Protein AF-A0A5E4IAD3-F1 (afdb_monomer_lite)

Foldseek 3Di:
DPPPPDQQAAADAAWEDDPVVVDTDQFDDPADPDDDDPPPDDPRPDPPVPVDDDDQAYEYEAEPPDPCNLVVLLVVQVCLVVVDARYAYEYEPDAALVVLVVSQVSSVVSVHHDLPSHAYAYEPLYLRSLPCLVSRLVSNHQAYEYAQQSLQCRVVVHDDRDLDRPPVSLVSLLVSLVSNVVSNHQYEYEYPSLLRLVNLLSVSVSRHHYYHDRPVCRVSSVVSNVVSVVVVVVVVVVVVVVVVPDPPDD

Sequence (250 aa):
MVVSDNPATRIRLEISHNAEDKKISVGGTCAVANVFDMAGNLAIKPCELAEKAHPSDVWFRLDVTQNNFREGLKEMAKLSHMGFSNFSIMLSGLKEADEIRRARFVAAECGVLFGVEIPFGVSIDSPGMALSYDEISRAGATFAVMDIDSLSKKIMCHEKIQHEIPEPVSKIIESSITRFKQKGIHVAARGNMLESTDVLKELMASGIDSILAHPANFEKIKLKALYAEKHQELDFMKSKMRMHLRPRSR

pLDDT: mean 74.98, std 23.46, range [20.84, 97.0]

Structure (mmCIF, N/CA/C/O backbone):
data_AF-A0A5E4IAD3-F1
#
_entry.id   AF-A0A5E4IAD3-F1
#
loop_
_atom_site.group_PDB
_atom_site.id
_atom_site.type_symbol
_atom_site.label_atom_id
_atom_site.label_alt_id
_atom_site.label_comp_id
_atom_site.label_asym_id
_atom_site.label_entity_id
_atom_site.label_seq_id
_atom_site.pdbx_PDB_ins_code
_atom_site.Cartn_x
_atom_site.Cartn_y
_atom_site.Cartn_z
_atom_site.occupancy
_atom_site.B_iso_or_equiv
_atom_site.auth_seq_id
_atom_site.auth_comp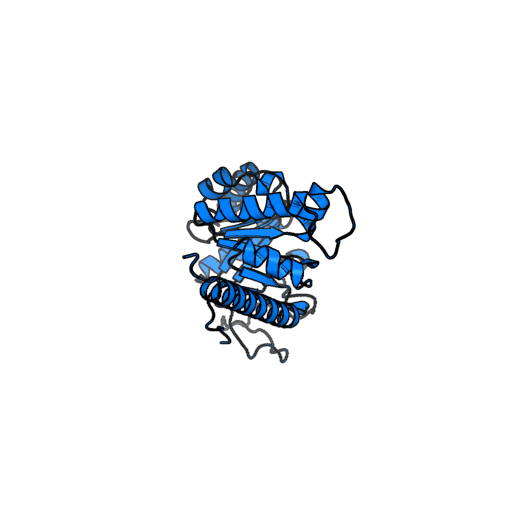_id
_atom_site.auth_asym_id
_atom_site.auth_atom_id
_atom_site.pdbx_PDB_model_num
ATOM 1 N N . MET A 1 1 ? 8.682 -20.889 11.502 1.00 24.81 1 MET A N 1
ATOM 2 C CA . MET A 1 1 ? 7.313 -20.752 10.971 1.00 24.81 1 MET A CA 1
ATOM 3 C C . MET A 1 1 ? 6.401 -20.368 12.128 1.00 24.81 1 MET A C 1
ATOM 5 O O . MET A 1 1 ? 6.048 -21.226 12.917 1.00 24.81 1 MET A O 1
ATOM 9 N N . VAL A 1 2 ? 6.102 -19.079 12.301 1.00 20.84 2 VAL A N 1
ATOM 10 C CA . VAL A 1 2 ? 4.918 -18.660 13.071 1.00 20.84 2 VAL A CA 1
ATOM 11 C C . VAL A 1 2 ? 3.964 -18.097 12.034 1.00 20.84 2 VAL A C 1
ATOM 13 O O . VAL A 1 2 ? 3.821 -16.890 11.873 1.00 20.84 2 VAL A O 1
ATOM 16 N N . VAL A 1 3 ? 3.421 -19.012 11.234 1.00 23.14 3 VAL A N 1
ATOM 17 C CA . VAL A 1 3 ? 2.190 -18.750 10.503 1.00 23.14 3 VAL A CA 1
ATOM 18 C C . VAL A 1 3 ? 1.123 -18.846 11.582 1.00 23.14 3 VAL A C 1
ATOM 20 O O . VAL A 1 3 ? 0.882 -19.913 12.134 1.00 23.14 3 VAL A O 1
ATOM 23 N N . SER A 1 4 ? 0.622 -17.692 12.005 1.00 24.22 4 SER A N 1
ATOM 24 C CA . SER A 1 4 ? -0.591 -17.632 12.806 1.00 24.22 4 SER A CA 1
ATOM 25 C C . SER A 1 4 ? -1.729 -18.105 11.907 1.00 24.22 4 SER A C 1
ATOM 27 O O . SER A 1 4 ? -2.025 -17.440 10.916 1.00 24.22 4 SER A O 1
ATOM 29 N N . ASP A 1 5 ? -2.338 -19.241 12.239 1.00 23.80 5 ASP A N 1
ATOM 30 C CA . ASP A 1 5 ? -3.517 -19.805 11.571 1.00 23.80 5 ASP A CA 1
ATOM 31 C C . ASP A 1 5 ? -4.797 -18.997 11.894 1.00 23.80 5 ASP A C 1
ATOM 33 O O . ASP A 1 5 ? -5.795 -19.543 12.358 1.00 23.80 5 ASP A O 1
ATOM 37 N N . ASN A 1 6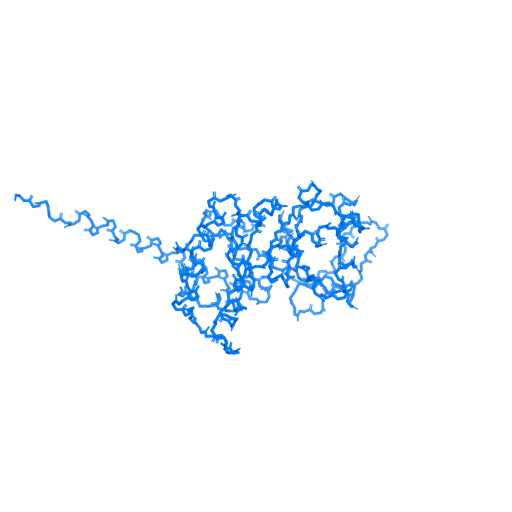 ? -4.783 -17.675 11.672 1.00 33.94 6 ASN A N 1
ATOM 38 C CA . ASN A 1 6 ? -5.977 -16.820 11.747 1.00 33.94 6 ASN A CA 1
ATOM 39 C C . ASN A 1 6 ? -6.050 -15.921 10.490 1.00 33.94 6 ASN A C 1
ATOM 41 O O . ASN A 1 6 ? -5.036 -15.313 10.141 1.00 33.94 6 ASN A O 1
ATOM 45 N N . PRO A 1 7 ? -7.183 -15.840 9.759 1.00 36.62 7 PRO A N 1
ATOM 46 C CA . PRO A 1 7 ? -7.169 -15.428 8.354 1.00 36.62 7 PRO A CA 1
ATOM 47 C C . PRO A 1 7 ? -7.408 -13.930 8.084 1.00 36.62 7 PRO A C 1
ATOM 49 O O . PRO A 1 7 ? -7.612 -13.582 6.925 1.00 36.62 7 PRO A O 1
ATOM 52 N N . ALA A 1 8 ? -7.404 -13.031 9.073 1.00 43.25 8 ALA A N 1
ATOM 53 C CA . ALA A 1 8 ? -7.873 -11.659 8.834 1.00 43.25 8 ALA A CA 1
ATOM 54 C C . ALA A 1 8 ? -6.788 -10.679 8.347 1.00 43.25 8 ALA A C 1
ATOM 56 O O . ALA A 1 8 ? -7.042 -9.917 7.417 1.00 43.25 8 ALA A O 1
ATOM 57 N N . THR A 1 9 ? -5.574 -10.677 8.908 1.00 49.56 9 THR A N 1
ATOM 58 C CA . THR A 1 9 ? -4.521 -9.748 8.454 1.00 49.56 9 THR A CA 1
ATOM 59 C C . THR A 1 9 ? -3.123 -10.344 8.625 1.00 49.56 9 THR A C 1
ATOM 61 O O . THR A 1 9 ? -2.666 -10.627 9.730 1.00 49.56 9 THR A O 1
ATOM 64 N N . ARG A 1 10 ? -2.388 -10.525 7.519 1.00 58.44 10 ARG A N 1
ATOM 65 C CA . ARG A 1 10 ? -1.004 -11.038 7.566 1.00 58.44 10 ARG A CA 1
ATOM 66 C C . ARG A 1 10 ? -0.032 -9.916 7.927 1.00 58.44 10 ARG A C 1
ATOM 68 O O . ARG A 1 10 ? -0.102 -8.838 7.356 1.00 58.44 10 ARG A O 1
ATOM 75 N N . ILE A 1 11 ? 0.932 -10.150 8.811 1.00 52.28 11 ILE A N 1
ATOM 76 C CA . ILE A 1 11 ? 1.986 -9.157 9.086 1.00 52.28 11 ILE A CA 1
ATOM 77 C C . ILE A 1 11 ? 3.218 -9.514 8.260 1.00 52.28 11 ILE A C 1
ATOM 79 O O . ILE A 1 11 ? 3.719 -10.636 8.347 1.00 52.28 11 ILE A O 1
ATOM 83 N N . ARG A 1 12 ? 3.686 -8.570 7.442 1.00 56.66 12 ARG A N 1
ATOM 84 C CA . ARG A 1 12 ? 4.852 -8.711 6.562 1.00 56.66 12 ARG A CA 1
ATOM 85 C C . ARG A 1 12 ? 5.979 -7.791 7.036 1.00 56.66 12 ARG A C 1
ATOM 87 O O . ARG A 1 12 ? 5.734 -6.698 7.548 1.00 56.66 12 ARG A O 1
ATOM 94 N N . LEU A 1 13 ? 7.218 -8.246 6.864 1.00 48.97 13 LEU A N 1
ATOM 95 C CA . LEU A 1 13 ? 8.403 -7.424 7.100 1.00 48.97 13 LEU A CA 1
ATOM 96 C C . LEU A 1 13 ? 8.637 -6.513 5.897 1.00 48.97 13 LEU A C 1
ATOM 98 O O . LEU A 1 13 ? 8.620 -6.971 4.754 1.00 48.97 13 LEU A O 1
ATOM 102 N N . GLU A 1 14 ? 8.875 -5.233 6.162 1.00 49.97 14 GLU A N 1
ATOM 103 C CA . GLU A 1 14 ? 9.353 -4.309 5.141 1.00 49.97 14 GLU A CA 1
ATOM 104 C C . GLU A 1 14 ? 10.877 -4.398 5.013 1.00 49.97 14 GLU A C 1
ATOM 106 O O . GLU A 1 14 ? 11.595 -4.326 6.014 1.00 49.97 14 GLU A O 1
ATOM 111 N N . ILE A 1 15 ? 11.366 -4.504 3.775 1.00 53.38 15 ILE A N 1
ATOM 112 C CA . ILE A 1 15 ? 12.792 -4.438 3.462 1.00 53.38 15 ILE A CA 1
ATOM 113 C C . ILE A 1 15 ? 13.032 -3.268 2.501 1.00 53.38 15 ILE A C 1
ATOM 115 O O . ILE A 1 15 ? 12.534 -3.247 1.372 1.00 53.38 15 ILE A O 1
ATOM 119 N N . SER A 1 16 ? 13.801 -2.278 2.953 1.00 44.34 16 SER A N 1
ATOM 120 C CA . SER A 1 16 ? 14.244 -1.152 2.128 1.00 44.34 16 SER A CA 1
ATOM 121 C C . SER A 1 16 ? 15.604 -1.456 1.504 1.00 44.34 16 SER A C 1
ATOM 123 O O . SER A 1 16 ? 16.520 -1.913 2.189 1.00 44.34 16 SER A O 1
ATOM 125 N N . HIS A 1 17 ? 15.755 -1.184 0.210 1.00 40.69 17 HIS A N 1
ATOM 126 C CA . HIS A 1 17 ? 17.056 -1.232 -0.451 1.00 40.69 17 HIS A CA 1
ATOM 127 C C . HIS A 1 17 ? 17.693 0.163 -0.420 1.00 40.69 17 HIS A C 1
ATOM 129 O O . HIS A 1 17 ? 17.083 1.113 -0.905 1.00 40.69 17 HIS A O 1
ATOM 135 N N . ASN A 1 18 ? 18.901 0.294 0.139 1.00 35.88 18 ASN A N 1
ATOM 136 C CA . ASN A 1 18 ? 19.698 1.517 0.033 1.00 35.88 18 ASN A CA 1
ATOM 137 C C . ASN A 1 18 ? 20.920 1.244 -0.855 1.00 35.88 18 ASN A C 1
ATOM 139 O O . ASN A 1 18 ? 21.828 0.511 -0.460 1.00 35.88 18 ASN A O 1
ATOM 143 N N . ALA A 1 19 ? 20.932 1.805 -2.066 1.00 33.75 19 ALA A N 1
ATOM 144 C CA . ALA A 1 19 ? 21.993 1.537 -3.037 1.00 33.75 19 ALA A CA 1
ATOM 145 C C . ALA A 1 19 ? 23.348 2.152 -2.649 1.00 33.75 19 ALA A C 1
ATOM 147 O O . ALA A 1 19 ? 24.383 1.614 -3.037 1.00 33.75 19 ALA A O 1
ATOM 148 N N . GLU A 1 20 ? 23.362 3.217 -1.836 1.00 31.41 20 GLU A N 1
ATOM 149 C CA . GLU A 1 20 ? 24.611 3.862 -1.397 1.00 31.41 20 GLU A CA 1
ATOM 150 C C . GLU A 1 20 ? 25.474 2.938 -0.520 1.00 31.41 20 GLU A C 1
ATOM 152 O O . GLU A 1 20 ? 26.697 3.064 -0.508 1.00 31.41 20 GLU A O 1
ATOM 157 N N . ASP A 1 21 ? 24.867 1.942 0.136 1.00 34.34 21 ASP A N 1
ATOM 158 C CA . ASP A 1 21 ? 25.567 1.046 1.060 1.00 34.34 21 ASP A CA 1
ATOM 159 C C . ASP A 1 21 ? 25.922 -0.329 0.472 1.00 34.34 21 ASP A C 1
ATOM 161 O O . ASP A 1 21 ? 26.591 -1.114 1.146 1.00 34.34 21 ASP A O 1
ATOM 165 N N . LYS A 1 22 ? 25.464 -0.682 -0.744 1.00 29.58 22 LYS A N 1
ATOM 166 C CA . LYS A 1 22 ? 25.461 -2.083 -1.241 1.00 29.58 22 LYS A CA 1
ATOM 167 C C . LYS A 1 22 ? 24.910 -3.084 -0.203 1.00 29.58 22 LYS A C 1
ATOM 169 O O . LYS A 1 22 ? 25.316 -4.248 -0.169 1.00 29.58 22 LYS A O 1
ATOM 174 N N . LYS A 1 23 ? 23.998 -2.637 0.667 1.00 31.92 23 LYS A N 1
ATOM 175 C CA . LYS A 1 23 ? 23.417 -3.428 1.759 1.00 31.92 23 LYS A CA 1
ATOM 176 C C . LYS A 1 23 ? 21.899 -3.380 1.691 1.00 31.92 23 LYS A C 1
ATOM 178 O O . LYS A 1 23 ? 21.290 -2.318 1.609 1.00 31.92 23 LYS A O 1
ATOM 183 N N . ILE A 1 24 ? 21.286 -4.555 1.773 1.00 33.41 24 ILE A N 1
ATOM 184 C CA . ILE A 1 24 ? 19.857 -4.699 2.045 1.00 33.41 24 ILE A CA 1
ATOM 185 C C . ILE A 1 24 ? 19.681 -4.418 3.540 1.00 33.41 24 ILE A C 1
ATOM 187 O O . ILE A 1 24 ? 20.171 -5.185 4.368 1.00 33.41 24 ILE A O 1
ATOM 191 N N . SER A 1 25 ? 19.050 -3.299 3.902 1.00 31.44 25 SER A N 1
ATOM 192 C CA . SER A 1 25 ? 18.851 -2.932 5.302 1.00 31.44 25 SER A CA 1
ATOM 193 C C . SER A 1 25 ? 17.485 -3.416 5.785 1.00 31.44 25 SER A C 1
ATOM 195 O O . SER A 1 25 ? 16.425 -2.946 5.373 1.00 31.44 25 SER A O 1
ATOM 197 N N . VAL A 1 26 ? 17.518 -4.384 6.698 1.00 32.31 26 VAL A N 1
ATOM 198 C CA . VAL A 1 26 ? 16.365 -4.815 7.492 1.00 32.31 26 VAL A CA 1
ATOM 199 C C . VAL A 1 26 ? 16.425 -4.031 8.798 1.00 32.31 26 VAL A C 1
ATOM 201 O O . VAL A 1 26 ? 16.945 -4.485 9.805 1.00 32.31 26 VAL A O 1
ATOM 204 N N . GLY A 1 27 ? 15.947 -2.794 8.733 1.00 28.38 27 GLY A N 1
ATOM 205 C CA . GLY A 1 27 ? 15.643 -1.943 9.872 1.00 28.38 27 GLY A CA 1
ATOM 206 C C . GLY A 1 27 ? 16.734 -1.663 10.911 1.00 28.38 27 GLY A C 1
ATOM 207 O O . GLY A 1 27 ? 16.867 -2.367 11.909 1.00 28.38 27 GLY A O 1
ATOM 208 N N . GLY A 1 28 ? 17.405 -0.518 10.753 1.00 24.92 28 GLY A N 1
ATOM 209 C CA . GLY A 1 28 ? 18.011 0.254 11.851 1.00 24.92 28 GLY A CA 1
ATOM 210 C C . GLY A 1 28 ? 19.185 -0.372 12.613 1.00 24.92 28 GLY A C 1
ATOM 211 O O . GLY A 1 28 ? 19.781 0.301 13.446 1.00 24.92 28 GLY A O 1
ATOM 212 N N . THR A 1 29 ? 19.569 -1.612 12.321 1.00 22.39 29 THR A N 1
ATOM 213 C CA . THR A 1 29 ? 20.800 -2.225 12.823 1.00 22.39 29 THR A CA 1
ATOM 214 C C . THR A 1 29 ? 21.733 -2.478 11.650 1.00 22.39 29 THR A C 1
ATOM 216 O O . THR A 1 29 ? 21.402 -3.143 10.670 1.00 22.39 29 THR A O 1
ATOM 219 N N . CYS A 1 30 ? 22.908 -1.860 11.722 1.00 26.78 30 CYS A N 1
ATOM 220 C CA . CYS A 1 30 ? 23.968 -1.988 10.739 1.00 26.78 30 CYS A CA 1
ATOM 221 C C . CYS A 1 30 ? 24.531 -3.417 10.807 1.00 26.78 30 CYS A C 1
ATOM 223 O O . CYS A 1 30 ? 25.463 -3.680 11.558 1.00 26.78 30 CYS A O 1
ATOM 225 N N . ALA A 1 31 ? 23.932 -4.363 10.082 1.00 25.98 31 ALA A N 1
ATOM 226 C CA . ALA A 1 31 ? 24.400 -5.747 10.060 1.00 25.98 31 ALA A CA 1
ATOM 227 C C . ALA A 1 31 ? 23.987 -6.484 8.780 1.00 25.98 31 ALA A C 1
ATOM 229 O O . ALA A 1 31 ? 23.221 -7.434 8.825 1.00 25.98 31 ALA A O 1
ATOM 230 N N . VAL A 1 32 ? 24.542 -6.089 7.632 1.00 27.31 32 VAL A N 1
ATOM 231 C CA . VAL A 1 32 ? 24.798 -7.046 6.542 1.00 27.31 32 VAL A CA 1
ATOM 232 C C . VAL A 1 32 ? 26.148 -6.689 5.933 1.00 27.31 32 VAL A C 1
ATOM 234 O O . VAL A 1 32 ? 26.252 -5.962 4.954 1.00 27.31 32 VAL A O 1
ATOM 237 N N . ALA A 1 33 ? 27.225 -7.088 6.604 1.00 25.00 33 ALA A N 1
ATOM 238 C CA . ALA A 1 33 ? 28.545 -7.078 5.995 1.00 25.00 33 ALA A CA 1
ATOM 239 C C . ALA A 1 33 ? 28.669 -8.303 5.078 1.00 25.00 33 ALA A C 1
ATOM 241 O O . ALA A 1 33 ? 28.382 -9.415 5.511 1.00 25.00 33 ALA A O 1
ATOM 242 N N . ASN A 1 34 ? 29.170 -8.051 3.868 1.00 24.84 34 ASN A N 1
ATOM 243 C CA . ASN A 1 34 ? 29.695 -8.997 2.882 1.00 24.84 34 ASN A CA 1
ATOM 244 C C . ASN A 1 34 ? 28.661 -9.881 2.174 1.00 24.84 34 ASN A C 1
ATOM 246 O O . ASN A 1 34 ? 28.217 -10.910 2.670 1.00 24.84 34 ASN A O 1
ATOM 250 N N . VAL A 1 35 ? 28.338 -9.471 0.949 1.00 31.67 35 VAL A N 1
ATOM 251 C CA . VAL A 1 35 ? 27.610 -10.280 -0.025 1.00 31.67 35 VAL A CA 1
ATOM 252 C C . VAL A 1 35 ? 28.611 -11.260 -0.663 1.00 31.67 35 VAL A C 1
ATOM 254 O O . VAL A 1 35 ? 29.612 -10.818 -1.226 1.00 31.67 35 VAL A O 1
ATOM 257 N N . PHE A 1 36 ? 28.290 -12.557 -0.568 1.00 29.30 36 PHE A N 1
ATOM 258 C CA . PHE A 1 36 ? 28.913 -13.752 -1.175 1.00 29.30 36 PHE A CA 1
ATOM 259 C C . PHE A 1 36 ? 30.081 -14.431 -0.431 1.00 29.30 36 PHE A C 1
ATOM 261 O O . PHE A 1 36 ? 31.139 -13.842 -0.216 1.00 29.30 36 PHE A O 1
ATOM 268 N N . ASP A 1 37 ? 29.914 -15.732 -0.150 1.00 30.88 37 ASP A N 1
ATOM 269 C CA . ASP A 1 37 ? 31.023 -16.691 -0.178 1.00 30.88 37 ASP A CA 1
ATOM 270 C C . ASP A 1 37 ? 31.038 -17.444 -1.523 1.00 30.88 37 ASP A C 1
ATOM 272 O O . ASP A 1 37 ? 30.055 -17.453 -2.271 1.00 30.88 37 ASP A O 1
ATOM 276 N N . MET A 1 38 ? 32.182 -18.050 -1.852 1.00 29.41 38 MET A N 1
ATOM 277 C CA . MET A 1 38 ? 32.432 -18.725 -3.135 1.00 29.41 38 MET A CA 1
ATOM 278 C C . MET A 1 38 ? 31.587 -19.996 -3.365 1.00 29.41 38 MET A C 1
ATOM 280 O O . MET A 1 38 ? 31.766 -20.654 -4.387 1.00 29.41 38 MET A O 1
ATOM 284 N N . ALA A 1 39 ? 30.674 -20.346 -2.452 1.00 29.27 39 ALA A N 1
ATOM 285 C CA . ALA A 1 39 ? 29.797 -21.510 -2.560 1.00 29.27 39 ALA A CA 1
ATOM 286 C C . ALA A 1 39 ? 28.332 -21.152 -2.878 1.00 29.27 39 ALA A C 1
ATOM 288 O O . ALA A 1 39 ? 27.496 -22.050 -2.959 1.00 29.27 39 ALA A O 1
ATOM 289 N N . GLY A 1 40 ? 27.999 -19.871 -3.082 1.00 33.97 40 GLY A N 1
ATOM 290 C CA . GLY A 1 40 ? 26.654 -19.461 -3.508 1.00 33.97 40 GLY A CA 1
ATOM 291 C C . GLY A 1 40 ? 25.574 -19.603 -2.431 1.00 33.97 40 GLY A C 1
ATOM 292 O O . GLY A 1 40 ? 24.388 -19.514 -2.745 1.00 33.97 40 GLY A O 1
ATOM 293 N N . ASN A 1 41 ? 25.960 -19.778 -1.164 1.00 28.66 41 ASN A N 1
ATOM 294 C CA . ASN A 1 41 ? 25.029 -19.777 -0.044 1.00 28.66 41 ASN A CA 1
ATOM 295 C C . ASN A 1 41 ? 24.933 -18.383 0.588 1.00 28.66 41 ASN A C 1
ATOM 297 O O . ASN A 1 41 ? 25.908 -17.637 0.694 1.00 28.66 41 ASN A O 1
ATOM 301 N N . LEU A 1 42 ? 23.718 -18.035 1.014 1.00 37.94 42 LEU A N 1
ATOM 302 C CA . LEU A 1 42 ? 23.377 -16.786 1.687 1.00 37.94 42 LEU A CA 1
ATOM 303 C C . LEU A 1 42 ? 24.063 -16.744 3.069 1.00 37.94 42 LEU A C 1
ATOM 305 O O . LEU A 1 42 ? 23.487 -17.152 4.073 1.00 37.94 42 LEU A O 1
ATOM 309 N N . ALA A 1 43 ? 25.309 -16.276 3.141 1.00 25.78 43 ALA A N 1
ATOM 310 C CA . ALA A 1 43 ? 26.011 -16.083 4.407 1.00 25.78 43 ALA A CA 1
ATOM 311 C C . ALA A 1 43 ? 25.526 -14.795 5.100 1.00 25.78 43 ALA A C 1
ATOM 313 O O . ALA A 1 43 ? 26.233 -13.792 5.168 1.00 25.78 43 ALA A O 1
ATOM 314 N N . ILE A 1 44 ? 24.305 -14.815 5.643 1.00 34.03 44 ILE A N 1
ATOM 315 C CA . ILE A 1 44 ? 23.961 -13.918 6.751 1.00 34.03 44 ILE A CA 1
ATOM 316 C C . ILE A 1 44 ? 24.761 -14.438 7.946 1.00 34.03 44 ILE A C 1
ATOM 318 O O . ILE A 1 44 ? 24.484 -15.528 8.445 1.00 34.03 44 ILE A O 1
ATOM 322 N N . LYS A 1 45 ? 25.778 -13.696 8.405 1.00 25.69 45 LYS A N 1
ATOM 323 C CA . LYS A 1 45 ? 26.386 -13.993 9.709 1.00 25.69 45 LYS A CA 1
ATOM 324 C C . LYS A 1 45 ? 25.264 -13.965 10.755 1.00 25.69 45 LYS A C 1
ATOM 326 O O . LYS A 1 45 ? 24.543 -12.967 10.802 1.00 25.69 45 LYS A O 1
ATOM 331 N N . PRO A 1 46 ? 25.099 -15.019 11.571 1.00 27.84 46 PRO A N 1
ATOM 332 C CA . PRO A 1 46 ? 24.022 -15.086 12.541 1.00 27.84 46 PRO A CA 1
ATOM 333 C C . PRO A 1 46 ? 24.276 -14.038 13.624 1.00 27.84 46 PRO A C 1
ATOM 335 O O . PRO A 1 46 ? 25.045 -14.248 14.555 1.00 27.84 46 PRO A O 1
ATOM 338 N N . CYS A 1 47 ? 23.643 -12.878 13.494 1.00 31.44 47 CYS A N 1
ATOM 339 C CA . CYS A 1 47 ? 23.224 -12.141 14.672 1.00 31.44 47 CYS A CA 1
ATOM 340 C C . CYS A 1 47 ? 22.015 -12.902 15.227 1.00 31.44 47 CYS A C 1
ATOM 342 O O . CYS A 1 47 ? 21.147 -13.313 14.457 1.00 31.44 47 CYS A O 1
ATOM 344 N N . GLU A 1 48 ? 21.990 -13.118 16.538 1.00 29.97 48 GLU A N 1
ATOM 345 C CA . GLU A 1 48 ? 21.189 -14.088 17.313 1.00 29.97 48 GLU A CA 1
ATOM 346 C C . GLU A 1 48 ? 19.645 -14.034 17.146 1.00 29.97 48 GLU A C 1
ATOM 348 O O . GLU A 1 48 ? 18.915 -14.718 17.856 1.00 29.97 48 GLU A O 1
ATOM 353 N N . LEU A 1 49 ? 19.116 -13.280 16.178 1.00 34.41 49 LEU A N 1
ATOM 354 C CA . LEU A 1 49 ? 17.719 -13.322 15.729 1.00 34.41 49 LEU A CA 1
ATOM 355 C C . LEU A 1 49 ? 17.478 -14.176 14.464 1.00 34.41 49 LEU A C 1
ATOM 357 O O . LEU A 1 49 ? 16.324 -14.451 14.137 1.00 34.41 49 LEU A O 1
ATOM 361 N N . ALA A 1 50 ? 18.524 -14.612 13.754 1.00 33.69 50 ALA A N 1
ATOM 362 C CA . ALA A 1 50 ? 18.416 -15.196 12.408 1.00 33.69 50 ALA A CA 1
ATOM 363 C C . ALA A 1 50 ? 18.156 -16.719 12.338 1.00 33.69 50 ALA A C 1
ATOM 365 O O . ALA A 1 50 ? 18.078 -17.267 11.243 1.00 33.69 50 ALA A O 1
ATOM 366 N N . GLU A 1 51 ? 17.957 -17.418 13.461 1.00 28.70 51 GLU A N 1
ATOM 367 C CA . GLU A 1 51 ? 17.547 -18.839 13.439 1.00 28.70 51 GLU A CA 1
ATOM 368 C C . GLU A 1 51 ? 16.034 -19.038 13.218 1.00 28.70 51 GLU A C 1
ATOM 370 O O . GLU A 1 51 ? 15.547 -20.167 13.130 1.00 28.70 51 GLU A O 1
ATOM 375 N N . LYS A 1 52 ? 15.246 -17.960 13.103 1.00 38.03 52 LYS A N 1
ATOM 376 C CA . LYS A 1 52 ? 13.786 -18.049 12.968 1.00 38.03 52 LYS A CA 1
ATOM 377 C C . LYS A 1 52 ? 13.273 -17.318 11.725 1.00 38.03 52 LYS A C 1
ATOM 379 O O . LYS A 1 52 ? 13.076 -16.113 11.738 1.00 38.03 52 LYS A O 1
ATOM 384 N N . ALA A 1 53 ? 12.905 -18.134 10.732 1.00 38.97 53 ALA A N 1
ATOM 385 C CA . ALA A 1 53 ? 12.059 -17.845 9.567 1.00 38.97 53 ALA A CA 1
ATOM 386 C C . ALA A 1 53 ? 12.735 -17.176 8.354 1.00 38.97 53 ALA A C 1
ATOM 388 O O . ALA A 1 53 ? 12.919 -15.967 8.299 1.00 38.97 53 ALA A O 1
ATOM 389 N N . HIS A 1 54 ? 12.962 -17.973 7.306 1.00 46.44 54 HIS A N 1
ATOM 390 C CA . HIS A 1 54 ? 13.041 -17.448 5.945 1.00 46.44 54 HIS A CA 1
ATOM 391 C C . HIS A 1 54 ? 11.655 -16.898 5.551 1.00 46.44 54 HIS A C 1
ATOM 393 O O . HIS A 1 54 ? 10.667 -17.632 5.677 1.00 46.44 54 HIS A O 1
ATOM 399 N N . PRO A 1 55 ? 11.535 -15.626 5.131 1.00 56.62 55 PRO A N 1
ATOM 400 C CA . PRO A 1 55 ? 10.252 -15.054 4.744 1.00 56.62 55 PRO A CA 1
ATOM 401 C C . PRO A 1 55 ? 9.730 -15.726 3.469 1.00 56.62 55 PRO A C 1
ATOM 403 O O . PRO A 1 55 ? 10.462 -15.888 2.493 1.00 56.62 55 PRO A O 1
ATOM 406 N N . SER A 1 56 ? 8.452 -16.111 3.483 1.00 56.41 56 SER A N 1
ATOM 407 C CA . SER A 1 56 ? 7.793 -16.749 2.338 1.00 56.41 56 SER A CA 1
ATOM 408 C C . SER A 1 56 ? 7.623 -15.802 1.149 1.00 56.41 56 SER A C 1
ATOM 410 O O . SER A 1 56 ? 7.607 -16.279 0.027 1.00 56.41 56 SER A O 1
ATOM 412 N N . ASP A 1 57 ? 7.532 -14.493 1.408 1.00 68.94 57 ASP A N 1
ATOM 413 C CA . ASP A 1 57 ? 7.451 -13.417 0.415 1.00 68.94 57 ASP A CA 1
ATOM 414 C C . ASP A 1 57 ? 8.190 -12.174 0.937 1.00 68.94 57 ASP A C 1
ATOM 416 O O . ASP A 1 57 ? 7.986 -11.772 2.088 1.00 68.94 57 ASP A O 1
ATOM 420 N N . VAL A 1 58 ? 8.979 -11.518 0.084 1.00 77.69 58 VAL A N 1
ATOM 421 C CA . VAL A 1 58 ? 9.723 -10.287 0.399 1.00 77.69 58 VAL A CA 1
ATOM 422 C C . VAL A 1 58 ? 9.310 -9.151 -0.530 1.00 77.69 58 VAL A C 1
ATOM 424 O O . VAL A 1 58 ? 9.317 -9.313 -1.744 1.00 77.69 58 VAL A O 1
ATOM 427 N N . TRP A 1 59 ? 8.986 -7.974 0.010 1.00 82.12 59 TRP A N 1
ATOM 428 C CA . TRP A 1 59 ? 8.678 -6.793 -0.805 1.00 82.12 59 TRP A CA 1
ATOM 429 C C . TRP A 1 59 ? 9.806 -5.769 -0.719 1.00 82.12 59 TRP A C 1
ATOM 431 O O . TRP A 1 59 ? 10.062 -5.213 0.350 1.00 82.12 59 TRP A O 1
ATOM 441 N N . PHE A 1 60 ? 10.459 -5.507 -1.852 1.00 83.38 60 PHE A N 1
ATOM 442 C CA . PHE A 1 60 ? 11.511 -4.502 -1.971 1.00 83.38 60 PHE A CA 1
ATOM 443 C C . PHE A 1 60 ? 10.914 -3.154 -2.348 1.00 83.38 60 PHE A C 1
ATOM 445 O O . PHE A 1 60 ? 10.336 -3.000 -3.425 1.00 83.38 60 PHE A O 1
ATOM 452 N N . ARG A 1 61 ? 11.073 -2.160 -1.474 1.00 86.38 61 ARG A N 1
ATOM 453 C CA . ARG A 1 61 ? 10.690 -0.779 -1.780 1.00 86.38 61 ARG A CA 1
ATOM 454 C C . ARG A 1 61 ? 11.730 -0.129 -2.690 1.00 86.38 61 ARG A C 1
ATOM 456 O O . ARG A 1 61 ? 12.890 -0.031 -2.295 1.00 86.38 61 ARG A O 1
ATOM 463 N N . LEU A 1 62 ? 11.298 0.361 -3.851 1.00 86.19 62 LEU A N 1
ATOM 464 C CA . LEU A 1 62 ? 12.108 1.157 -4.774 1.00 86.19 62 LEU A CA 1
ATOM 465 C C . LEU A 1 62 ? 11.434 2.510 -5.016 1.00 86.19 62 LEU A C 1
ATOM 467 O O . LEU A 1 62 ? 10.297 2.569 -5.485 1.00 86.19 62 LEU A O 1
ATOM 471 N N . ASP A 1 63 ? 12.133 3.596 -4.697 1.00 89.06 63 ASP A N 1
ATOM 472 C CA . ASP A 1 63 ? 11.636 4.951 -4.918 1.00 89.06 63 ASP A CA 1
ATOM 473 C C . ASP A 1 63 ? 11.997 5.427 -6.326 1.00 89.06 63 ASP A C 1
ATOM 475 O O . ASP A 1 63 ? 13.172 5.489 -6.686 1.00 89.06 63 ASP A O 1
ATOM 479 N N . VAL A 1 64 ? 10.984 5.766 -7.126 1.00 90.12 64 VAL A N 1
ATOM 480 C CA . VAL A 1 64 ? 11.176 6.177 -8.526 1.00 90.12 64 VAL A CA 1
ATOM 481 C C . VAL A 1 64 ? 11.821 7.555 -8.665 1.00 90.12 64 VAL A C 1
ATOM 483 O O . VAL A 1 64 ? 12.297 7.902 -9.744 1.00 90.12 64 VAL A O 1
ATOM 486 N N . THR A 1 65 ? 11.816 8.352 -7.596 1.00 87.12 65 THR A N 1
ATOM 487 C CA . THR A 1 65 ? 12.377 9.707 -7.578 1.00 87.12 65 THR A CA 1
ATOM 488 C C . THR A 1 65 ? 13.857 9.726 -7.209 1.00 87.12 65 THR A C 1
ATOM 490 O O . THR A 1 65 ? 14.522 10.743 -7.402 1.00 87.12 65 THR A O 1
ATOM 493 N N . GLN A 1 66 ? 14.391 8.615 -6.693 1.00 82.56 66 GLN A N 1
ATOM 494 C CA . GLN A 1 66 ? 15.788 8.527 -6.291 1.00 82.56 66 GLN A CA 1
ATOM 495 C C . GLN A 1 66 ? 16.707 8.169 -7.462 1.00 82.56 66 GLN A C 1
ATOM 497 O O . GLN A 1 66 ? 16.383 7.353 -8.326 1.00 82.56 66 GLN A O 1
ATOM 502 N N . ASN A 1 67 ? 17.918 8.733 -7.445 1.00 79.81 67 ASN A N 1
ATOM 503 C CA . ASN A 1 67 ? 18.940 8.498 -8.473 1.00 79.81 67 ASN A CA 1
ATOM 504 C C . ASN A 1 67 ? 19.357 7.022 -8.576 1.00 79.81 67 ASN A C 1
ATOM 506 O O . ASN A 1 67 ? 19.779 6.560 -9.634 1.00 79.81 67 ASN A O 1
ATOM 510 N N . ASN A 1 68 ? 19.206 6.274 -7.485 1.00 81.88 68 ASN A N 1
ATOM 511 C CA . ASN A 1 68 ? 19.561 4.865 -7.403 1.00 81.88 68 ASN A CA 1
ATOM 512 C C . ASN A 1 68 ? 18.478 3.902 -7.922 1.00 81.88 68 ASN A C 1
ATOM 514 O O . ASN A 1 68 ? 18.687 2.688 -7.901 1.00 81.88 68 ASN A O 1
ATOM 518 N N . PHE A 1 69 ? 17.339 4.401 -8.416 1.00 86.12 69 PHE A N 1
ATOM 519 C CA . PHE A 1 69 ? 16.235 3.558 -8.875 1.00 86.12 69 PHE A CA 1
ATOM 520 C C . PHE A 1 69 ? 16.687 2.509 -9.907 1.00 86.12 69 PHE A C 1
ATOM 522 O O . PHE A 1 69 ? 16.384 1.323 -9.777 1.00 86.12 69 PHE A O 1
ATOM 529 N N . ARG A 1 70 ? 17.494 2.922 -10.896 1.00 89.50 70 ARG A N 1
ATOM 530 C CA . ARG A 1 70 ? 18.048 2.024 -11.928 1.00 89.50 70 ARG A CA 1
ATOM 531 C C . ARG A 1 70 ? 18.984 0.959 -11.354 1.00 89.50 70 ARG A C 1
ATOM 533 O O . ARG A 1 70 ? 19.012 -0.158 -11.861 1.00 89.50 70 ARG A O 1
ATOM 540 N N . GLU A 1 71 ? 19.763 1.293 -10.331 1.00 86.69 71 GLU A N 1
ATOM 541 C CA . GLU A 1 71 ? 20.672 0.341 -9.683 1.00 86.69 71 GLU A CA 1
ATOM 542 C C . GLU A 1 71 ? 19.884 -0.705 -8.898 1.00 86.69 71 GLU A C 1
ATOM 544 O O . GLU A 1 71 ? 20.112 -1.898 -9.087 1.00 86.69 71 GLU A O 1
ATOM 549 N N . GLY A 1 72 ? 18.875 -0.274 -8.133 1.00 85.12 72 GLY A N 1
ATOM 550 C CA . GLY A 1 72 ? 17.960 -1.180 -7.440 1.00 85.12 72 GLY A CA 1
ATOM 551 C C . GLY A 1 72 ? 17.272 -2.157 -8.398 1.00 85.12 72 GLY A C 1
ATOM 552 O O . GLY A 1 72 ? 17.214 -3.352 -8.119 1.00 85.12 72 GLY A O 1
ATOM 553 N N . LEU A 1 73 ? 16.828 -1.690 -9.571 1.00 88.75 73 LEU A N 1
ATOM 554 C CA . LEU A 1 73 ? 16.246 -2.557 -10.603 1.00 88.75 73 LEU A CA 1
ATOM 555 C C . LEU A 1 73 ? 17.234 -3.598 -11.135 1.00 88.75 73 LEU A C 1
ATOM 557 O O . LEU A 1 73 ? 16.869 -4.763 -11.275 1.00 88.75 73 LEU A O 1
ATOM 561 N N . LYS A 1 74 ? 18.487 -3.211 -11.396 1.00 86.88 74 LYS A N 1
ATOM 562 C CA . LYS A 1 74 ? 19.526 -4.151 -11.845 1.00 86.88 74 LYS A CA 1
ATOM 563 C C . LYS A 1 74 ? 19.823 -5.217 -10.795 1.00 86.88 74 LYS A C 1
ATOM 565 O O . LYS A 1 74 ? 20.049 -6.369 -11.155 1.00 86.88 74 LYS A O 1
ATOM 570 N N . GLU A 1 75 ? 19.808 -4.864 -9.511 1.00 86.44 75 GLU A N 1
ATOM 571 C CA . GLU A 1 75 ? 19.944 -5.853 -8.437 1.00 86.44 75 GLU A CA 1
ATOM 572 C C . GLU A 1 75 ? 18.747 -6.813 -8.398 1.00 86.44 75 GLU A C 1
ATOM 574 O O . GLU A 1 75 ? 18.938 -8.021 -8.271 1.00 86.44 75 GLU A O 1
ATOM 579 N N . MET A 1 76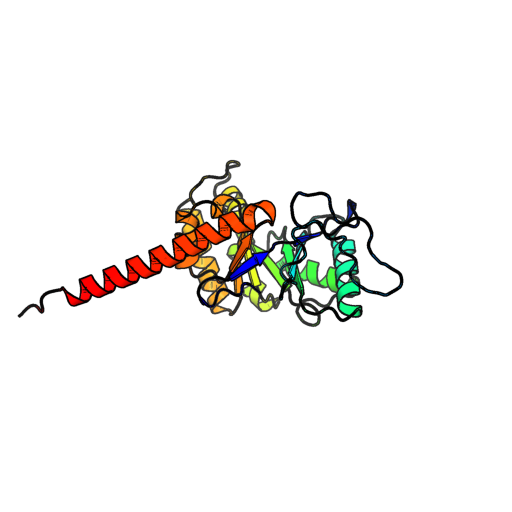 ? 17.521 -6.321 -8.606 1.00 85.12 76 MET A N 1
ATOM 580 C CA . MET A 1 76 ? 16.340 -7.192 -8.701 1.00 85.12 76 MET A CA 1
ATOM 581 C C . MET A 1 76 ? 16.397 -8.131 -9.917 1.00 85.12 76 MET A C 1
ATOM 583 O O . MET A 1 76 ? 16.053 -9.306 -9.790 1.00 85.12 76 MET A O 1
ATOM 587 N N . ALA A 1 77 ? 16.883 -7.656 -11.069 1.00 86.81 77 ALA A N 1
ATOM 588 C CA . ALA A 1 77 ? 17.097 -8.493 -12.253 1.00 86.81 77 ALA A CA 1
ATOM 589 C C . ALA A 1 77 ? 18.076 -9.639 -11.961 1.00 86.81 77 ALA A C 1
ATOM 591 O O . ALA A 1 77 ? 17.816 -10.790 -12.305 1.00 86.81 77 ALA A O 1
ATOM 592 N N . LYS A 1 78 ? 19.185 -9.345 -11.267 1.00 84.25 78 LYS A N 1
ATOM 593 C CA . LYS A 1 78 ? 20.153 -10.371 -10.849 1.00 84.25 78 LYS A CA 1
ATOM 594 C C . LYS A 1 78 ? 19.502 -11.422 -9.955 1.00 84.25 78 LYS A C 1
ATOM 596 O O . LYS A 1 78 ? 19.699 -12.606 -10.202 1.00 84.25 78 LYS A O 1
ATOM 601 N N . LEU A 1 79 ? 18.711 -11.008 -8.960 1.00 81.81 79 LEU A N 1
ATOM 602 C CA . LEU A 1 79 ? 17.999 -11.947 -8.088 1.00 8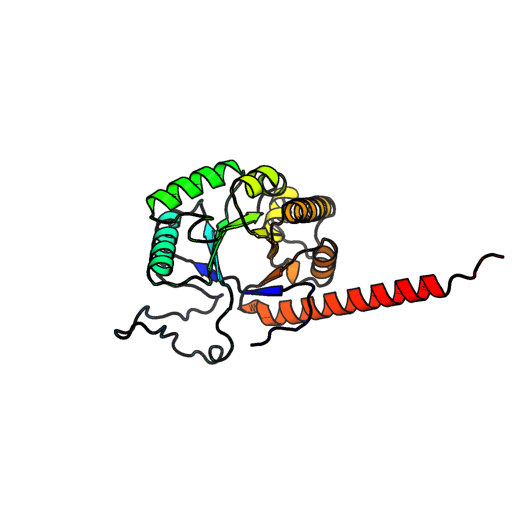1.81 79 LEU A CA 1
ATOM 603 C C . LEU A 1 79 ? 17.050 -12.851 -8.887 1.00 81.81 79 LEU A C 1
ATOM 605 O O . LEU A 1 79 ? 17.048 -14.063 -8.687 1.00 81.81 79 LEU A O 1
ATOM 609 N N . SER A 1 80 ? 16.297 -12.286 -9.832 1.00 81.69 80 SER A N 1
ATOM 610 C CA . SER A 1 80 ? 15.412 -13.072 -10.698 1.00 81.69 80 SER A CA 1
ATOM 611 C C . SER A 1 80 ? 16.194 -14.070 -11.565 1.00 81.69 80 SER A C 1
ATOM 613 O O . SER A 1 80 ? 15.864 -15.254 -11.584 1.00 81.69 80 SER A O 1
ATOM 615 N N . HIS A 1 81 ? 17.298 -13.647 -12.193 1.00 83.38 81 HIS A N 1
ATOM 616 C CA . HIS A 1 81 ? 18.162 -14.526 -12.995 1.00 83.38 81 HIS A CA 1
ATOM 617 C C . HIS A 1 81 ? 18.843 -15.634 -12.184 1.00 83.38 81 HIS A C 1
ATOM 619 O O . HIS A 1 81 ? 19.137 -16.699 -12.722 1.00 83.38 81 HIS A O 1
ATOM 625 N N . MET A 1 82 ? 19.084 -15.409 -10.892 1.00 81.06 82 MET A N 1
ATOM 626 C CA . MET A 1 82 ? 19.584 -16.435 -9.972 1.00 81.06 82 MET A CA 1
ATOM 627 C C . MET A 1 82 ? 18.507 -17.458 -9.570 1.00 81.06 82 MET A C 1
ATOM 629 O O . MET A 1 82 ? 18.819 -18.419 -8.872 1.00 81.06 82 MET A O 1
ATOM 633 N N . GLY A 1 83 ? 17.255 -17.276 -10.003 1.00 80.12 83 GLY A N 1
ATOM 634 C CA . GLY A 1 83 ? 16.142 -18.184 -9.728 1.00 80.12 83 GLY A CA 1
ATOM 635 C C . GLY A 1 83 ? 15.372 -17.871 -8.445 1.00 80.12 83 GLY A C 1
ATOM 636 O O . GLY A 1 83 ? 14.529 -18.671 -8.038 1.00 80.12 83 GLY A O 1
ATOM 637 N N . PHE A 1 84 ? 15.619 -16.726 -7.800 1.00 78.25 84 PHE A N 1
ATOM 638 C CA . PHE A 1 84 ? 14.783 -16.294 -6.681 1.00 78.25 84 PHE A CA 1
ATOM 639 C C . PHE A 1 84 ? 13.415 -15.839 -7.203 1.00 78.25 84 PHE A C 1
ATOM 641 O O . PHE A 1 84 ? 13.330 -15.043 -8.135 1.00 78.25 84 PHE A O 1
ATOM 648 N N . SER A 1 85 ? 12.339 -16.327 -6.585 1.00 78.56 85 SER A N 1
ATOM 649 C CA . SER A 1 85 ? 10.957 -16.033 -7.002 1.00 78.56 85 SER A CA 1
ATOM 650 C C . SER A 1 85 ? 10.051 -15.562 -5.863 1.00 78.56 85 SER A C 1
ATOM 652 O O . SER A 1 85 ? 8.917 -15.157 -6.098 1.00 78.56 85 SER A O 1
ATOM 654 N N . ASN A 1 86 ? 10.535 -15.589 -4.621 1.00 77.50 86 ASN A N 1
ATOM 655 C CA . ASN A 1 86 ? 9.777 -15.228 -3.422 1.00 77.50 86 ASN A CA 1
ATOM 656 C C . ASN A 1 86 ? 9.842 -13.724 -3.113 1.00 77.50 86 ASN A C 1
ATOM 658 O O . ASN A 1 86 ? 9.842 -13.325 -1.946 1.00 77.50 86 ASN A O 1
ATOM 662 N N . PHE A 1 87 ? 9.948 -12.876 -4.138 1.00 82.50 87 PHE A N 1
ATOM 663 C CA . PHE A 1 87 ? 10.031 -11.437 -3.947 1.00 82.50 87 PHE A CA 1
ATOM 664 C C . PHE A 1 87 ? 9.158 -10.645 -4.914 1.00 82.50 87 PHE A C 1
ATOM 666 O O . PHE A 1 87 ? 8.729 -11.116 -5.965 1.00 82.50 87 PHE A O 1
ATOM 673 N N . SER A 1 88 ? 8.854 -9.417 -4.519 1.00 86.38 88 SER A N 1
ATOM 674 C CA . SER A 1 88 ? 8.059 -8.477 -5.296 1.00 86.38 88 SER A CA 1
ATOM 675 C C . SER A 1 88 ? 8.610 -7.066 -5.143 1.00 86.38 88 SER A C 1
ATOM 677 O O . SER A 1 88 ? 9.289 -6.755 -4.162 1.00 86.38 88 SER A O 1
ATOM 679 N N . ILE A 1 89 ? 8.306 -6.199 -6.104 1.00 89.88 89 ILE A N 1
ATOM 680 C CA . ILE A 1 89 ? 8.789 -4.814 -6.122 1.00 89.88 89 ILE A CA 1
ATOM 681 C C . ILE A 1 89 ? 7.653 -3.869 -5.737 1.00 89.88 89 ILE A C 1
ATOM 683 O O . ILE A 1 89 ? 6.583 -3.900 -6.334 1.00 89.88 89 ILE A O 1
ATOM 687 N N . MET A 1 90 ? 7.883 -3.006 -4.753 1.00 92.25 90 MET A N 1
ATOM 688 C CA . MET A 1 90 ? 6.966 -1.942 -4.355 1.00 92.25 90 MET A CA 1
ATOM 689 C C . MET A 1 90 ? 7.504 -0.599 -4.847 1.00 92.25 90 MET A C 1
ATOM 691 O O . MET A 1 90 ? 8.483 -0.085 -4.306 1.00 92.25 90 MET A O 1
ATOM 695 N N . LEU A 1 91 ? 6.848 -0.015 -5.847 1.00 94.50 91 LEU A N 1
ATOM 696 C CA . LEU A 1 91 ? 7.196 1.310 -6.358 1.00 94.50 91 LEU A CA 1
ATOM 697 C C . LEU A 1 91 ? 6.674 2.396 -5.412 1.00 94.50 91 LEU A C 1
ATOM 699 O O . LEU A 1 91 ? 5.476 2.441 -5.137 1.00 94.50 91 LEU A O 1
ATOM 703 N N . SER A 1 92 ? 7.544 3.278 -4.927 1.00 92.81 92 SER A N 1
ATOM 704 C CA . SER A 1 92 ? 7.167 4.429 -4.092 1.00 92.81 92 SER A CA 1
ATOM 705 C C . SER A 1 92 ? 7.569 5.762 -4.712 1.00 92.81 92 SER A C 1
ATOM 707 O O . SER A 1 92 ? 8.305 5.782 -5.696 1.00 92.81 92 SER A O 1
ATOM 709 N N . GLY A 1 93 ? 7.092 6.872 -4.136 1.00 91.31 93 GLY A N 1
ATOM 710 C CA . GLY A 1 93 ? 7.381 8.215 -4.648 1.00 91.31 93 GLY A CA 1
ATOM 711 C C . GLY A 1 93 ? 6.515 8.614 -5.848 1.00 91.31 93 GLY A C 1
ATOM 712 O O . GLY A 1 93 ? 6.786 9.626 -6.488 1.00 91.31 93 GLY A O 1
ATOM 713 N N . LEU A 1 94 ? 5.471 7.833 -6.144 1.00 94.31 94 LEU A N 1
ATOM 714 C CA . LEU A 1 94 ? 4.535 8.076 -7.239 1.00 94.31 94 LEU A CA 1
ATOM 715 C C . LEU A 1 94 ? 3.492 9.128 -6.828 1.00 94.31 94 LEU A C 1
ATOM 717 O O . LEU A 1 94 ? 2.830 9.017 -5.789 1.00 94.31 94 LEU A O 1
ATOM 721 N N . LYS A 1 95 ? 3.308 10.148 -7.662 1.00 92.56 95 LYS A N 1
ATOM 722 C CA . LYS A 1 95 ? 2.280 11.186 -7.492 1.00 92.56 95 LYS A CA 1
ATOM 723 C C . LYS A 1 95 ? 1.012 10.870 -8.279 1.00 92.56 95 LYS A C 1
ATOM 725 O O . LYS A 1 95 ? -0.085 11.158 -7.807 1.00 92.56 95 LYS A O 1
ATOM 730 N N . GLU A 1 96 ? 1.172 10.263 -9.451 1.00 92.75 96 GLU A N 1
ATOM 731 C CA . GLU A 1 96 ? 0.097 9.959 -10.398 1.00 92.75 96 GLU A CA 1
ATOM 732 C C . GLU A 1 96 ? 0.326 8.588 -11.051 1.00 92.75 96 GLU A C 1
ATOM 734 O O . GLU A 1 96 ? 1.454 8.100 -11.151 1.00 92.75 96 GLU A O 1
ATOM 739 N N . ALA A 1 97 ? -0.731 7.939 -11.537 1.00 90.94 97 ALA A N 1
ATOM 740 C CA . ALA A 1 97 ? -0.588 6.585 -12.072 1.00 90.94 97 ALA A CA 1
ATOM 741 C C . ALA A 1 97 ? 0.178 6.503 -13.405 1.00 90.94 97 ALA A C 1
ATOM 743 O O . ALA A 1 97 ? 0.772 5.466 -13.704 1.00 90.94 97 ALA A O 1
ATOM 744 N N . ASP A 1 98 ? 0.244 7.584 -14.189 1.00 91.38 98 ASP A N 1
ATOM 745 C CA . ASP A 1 98 ? 1.052 7.618 -15.418 1.00 91.38 98 ASP A CA 1
ATOM 746 C C . ASP A 1 98 ? 2.553 7.441 -15.146 1.00 91.38 98 ASP A C 1
ATOM 748 O O . ASP A 1 98 ? 3.307 6.980 -16.010 1.00 91.38 98 ASP A O 1
ATOM 752 N N . GLU A 1 99 ? 3.000 7.725 -13.923 1.00 94.62 99 GLU A N 1
ATOM 753 C CA . GLU A 1 99 ? 4.384 7.514 -13.503 1.00 94.62 99 GLU A CA 1
ATOM 754 C C . GLU A 1 99 ? 4.746 6.023 -13.430 1.00 94.62 99 GLU A C 1
ATOM 756 O O . GLU A 1 99 ? 5.898 5.656 -13.666 1.00 94.62 99 GLU A O 1
ATOM 761 N N . ILE A 1 100 ? 3.759 5.141 -13.223 1.00 95.00 100 ILE A N 1
ATOM 762 C CA . ILE A 1 100 ? 3.950 3.682 -13.256 1.00 95.00 100 ILE A CA 1
ATOM 763 C C . ILE A 1 100 ? 4.409 3.245 -14.649 1.00 95.00 100 ILE A C 1
ATOM 765 O O . ILE A 1 100 ? 5.287 2.392 -14.776 1.00 95.00 100 ILE A O 1
ATOM 769 N N . ARG A 1 101 ? 3.859 3.845 -15.714 1.00 91.94 101 ARG A N 1
ATOM 770 C CA . ARG A 1 101 ? 4.258 3.531 -17.097 1.00 91.94 101 ARG A CA 1
ATOM 771 C C . ARG A 1 101 ? 5.717 3.899 -17.344 1.00 91.94 101 ARG A C 1
ATOM 773 O O . ARG A 1 101 ? 6.452 3.107 -17.931 1.00 91.94 101 ARG A O 1
ATOM 780 N N . ARG A 1 102 ? 6.151 5.060 -16.843 1.00 92.62 102 ARG A N 1
ATOM 781 C CA . ARG A 1 102 ? 7.556 5.492 -16.921 1.00 92.62 102 ARG A CA 1
ATOM 782 C C . ARG A 1 102 ? 8.472 4.556 -16.136 1.00 92.62 102 ARG A C 1
ATOM 784 O O . ARG A 1 102 ? 9.488 4.120 -16.668 1.00 92.62 102 ARG A O 1
ATOM 791 N N . ALA A 1 103 ? 8.083 4.184 -14.918 1.00 94.19 103 ALA A N 1
ATOM 792 C CA . ALA A 1 103 ? 8.837 3.239 -14.099 1.00 94.19 103 ALA A CA 1
ATOM 793 C C . ALA A 1 103 ? 8.980 1.867 -14.783 1.00 94.19 103 ALA A C 1
ATOM 795 O O . ALA A 1 103 ? 10.068 1.298 -14.786 1.00 94.19 103 ALA A O 1
ATOM 796 N N . ARG A 1 104 ? 7.918 1.366 -15.430 1.00 93.00 104 ARG A N 1
ATOM 797 C CA . ARG A 1 104 ? 7.948 0.120 -16.219 1.00 93.00 104 ARG A CA 1
ATOM 798 C C . ARG A 1 104 ? 8.892 0.195 -17.413 1.00 93.00 104 ARG A C 1
ATOM 800 O O . ARG A 1 104 ? 9.587 -0.777 -17.685 1.00 93.00 104 ARG A O 1
ATOM 807 N N . PHE A 1 105 ? 8.927 1.328 -18.111 1.00 93.25 105 PHE A N 1
ATOM 808 C CA . PHE A 1 105 ? 9.854 1.526 -19.224 1.00 93.25 105 PHE A CA 1
ATOM 809 C C . PHE A 1 105 ? 11.311 1.444 -18.751 1.00 93.25 105 PHE A C 1
ATOM 811 O O . PHE A 1 105 ? 12.101 0.684 -19.301 1.00 93.25 105 PHE A O 1
ATOM 818 N N . VAL A 1 106 ? 11.642 2.143 -17.661 1.00 93.44 106 VAL A N 1
ATOM 819 C CA . VAL A 1 106 ? 12.982 2.098 -17.054 1.00 93.44 106 VAL A CA 1
ATOM 820 C C . VAL A 1 106 ? 13.327 0.698 -16.536 1.00 93.44 106 VAL A C 1
ATOM 822 O O . VAL A 1 106 ? 14.467 0.257 -16.676 1.00 93.44 106 VAL A O 1
ATOM 825 N N . ALA A 1 107 ? 12.358 -0.018 -15.963 1.00 92.56 107 ALA A N 1
ATOM 826 C CA . ALA A 1 107 ? 12.536 -1.401 -15.531 1.00 92.56 107 ALA A CA 1
ATOM 827 C C . ALA A 1 107 ? 12.890 -2.323 -16.704 1.00 92.56 107 ALA A C 1
ATOM 829 O O . ALA A 1 107 ? 13.870 -3.061 -16.610 1.00 92.56 107 ALA A O 1
ATOM 830 N N . ALA A 1 108 ? 12.181 -2.204 -17.830 1.00 92.50 108 ALA A N 1
ATOM 831 C CA . ALA A 1 108 ? 12.467 -2.979 -19.034 1.00 92.50 108 ALA A CA 1
ATOM 832 C C . ALA A 1 108 ? 13.875 -2.691 -19.587 1.00 92.50 108 ALA A C 1
ATOM 834 O O . ALA A 1 108 ? 14.598 -3.626 -19.921 1.00 92.50 108 ALA A O 1
ATOM 835 N N . GLU A 1 109 ? 14.316 -1.425 -19.596 1.00 93.81 109 GLU A N 1
ATOM 836 C CA . GLU A 1 109 ? 15.702 -1.066 -19.953 1.00 93.81 109 GLU A CA 1
ATOM 837 C C . GLU A 1 109 ? 16.746 -1.703 -19.021 1.00 93.81 109 GLU A C 1
ATOM 839 O O . GLU A 1 109 ? 17.882 -1.948 -19.426 1.00 93.81 109 GLU A O 1
ATOM 844 N N . CYS A 1 110 ? 16.380 -1.959 -17.764 1.00 89.12 110 CYS A N 1
ATOM 845 C CA . CYS A 1 110 ? 17.245 -2.593 -16.771 1.00 89.12 110 CYS A CA 1
ATOM 846 C C . CYS A 1 110 ? 17.123 -4.127 -16.750 1.00 89.12 110 CYS A C 1
ATOM 848 O O . CYS A 1 110 ? 17.749 -4.757 -15.899 1.00 89.12 110 CYS A O 1
ATOM 850 N N . GLY A 1 111 ? 16.352 -4.721 -17.669 1.00 88.06 111 GLY A N 1
ATOM 851 C CA . GLY A 1 111 ? 16.143 -6.168 -17.744 1.00 88.06 111 GLY A CA 1
ATOM 852 C C . GLY A 1 111 ? 15.159 -6.708 -16.706 1.00 88.06 111 GLY A C 1
ATOM 853 O O . GLY A 1 111 ? 15.315 -7.839 -16.269 1.00 88.06 111 GLY A O 1
ATOM 854 N N . VAL A 1 112 ? 14.184 -5.899 -16.276 1.00 87.94 112 VAL A N 1
ATOM 855 C CA . VAL A 1 112 ? 13.110 -6.319 -15.366 1.00 87.94 112 VAL A CA 1
ATOM 856 C C . VAL A 1 112 ? 11.749 -6.101 -16.016 1.00 87.94 112 VAL A C 1
ATOM 858 O O . VAL A 1 112 ? 11.355 -4.963 -16.286 1.00 87.94 112 VAL A O 1
ATOM 861 N N . LEU A 1 113 ? 10.972 -7.171 -16.186 1.00 86.25 113 LEU A N 1
ATOM 862 C CA . LEU A 1 113 ? 9.594 -7.077 -16.668 1.00 86.25 113 LEU A CA 1
ATOM 863 C C . LEU A 1 113 ? 8.586 -7.149 -15.512 1.00 86.25 113 LEU A C 1
ATOM 865 O O . LEU A 1 113 ? 8.142 -8.224 -15.099 1.00 86.25 113 LEU A O 1
ATOM 869 N N . PHE A 1 114 ? 8.178 -5.978 -15.008 1.00 85.00 114 PHE A N 1
ATOM 870 C CA . PHE A 1 114 ? 7.139 -5.873 -13.974 1.00 85.00 114 PHE A CA 1
ATOM 871 C C . PHE A 1 114 ? 5.835 -6.558 -14.394 1.00 85.00 114 PHE A C 1
ATOM 873 O O . PHE A 1 114 ? 5.300 -6.290 -15.475 1.00 85.00 114 PHE A O 1
ATOM 880 N N . GLY A 1 115 ? 5.311 -7.396 -13.499 1.00 78.44 115 GLY A N 1
ATOM 881 C CA . GLY A 1 115 ? 4.050 -8.120 -13.666 1.00 78.44 115 GLY A CA 1
ATOM 882 C C . GLY A 1 115 ? 4.142 -9.358 -14.560 1.00 78.44 115 GLY A C 1
ATOM 883 O O . GLY A 1 115 ? 3.159 -10.084 -14.660 1.00 78.44 115 GLY A O 1
ATOM 884 N N . VAL A 1 116 ? 5.296 -9.610 -15.188 1.00 82.69 116 VAL A N 1
ATOM 885 C CA . VAL A 1 116 ? 5.550 -10.815 -15.994 1.00 82.69 116 VAL A CA 1
ATOM 886 C C . VAL A 1 116 ? 6.546 -11.718 -15.276 1.00 82.69 116 VAL A C 1
ATOM 888 O O . VAL A 1 116 ? 6.228 -12.862 -14.976 1.00 82.69 116 VAL A O 1
ATOM 891 N N . GLU A 1 117 ? 7.726 -11.187 -14.959 1.00 83.75 117 GLU A N 1
ATOM 892 C CA . GLU A 1 117 ? 8.791 -11.931 -14.274 1.00 83.75 117 GLU A CA 1
ATOM 893 C C . GLU A 1 117 ? 8.739 -11.711 -12.765 1.00 83.75 117 GLU A C 1
ATOM 895 O O . GLU A 1 117 ? 8.905 -12.640 -11.980 1.00 83.75 117 GLU A O 1
ATOM 900 N N . ILE A 1 118 ? 8.488 -10.463 -12.363 1.00 87.00 118 ILE A N 1
ATOM 901 C CA . ILE A 1 118 ? 8.510 -10.047 -10.963 1.00 87.00 118 ILE A CA 1
ATOM 902 C C . ILE A 1 118 ? 7.171 -9.377 -10.644 1.00 87.00 118 ILE A C 1
ATOM 904 O O . ILE A 1 118 ? 6.846 -8.349 -11.258 1.00 87.00 118 ILE A O 1
ATOM 908 N N . PRO A 1 119 ? 6.374 -9.919 -9.701 1.00 90.31 119 PRO A N 1
ATOM 909 C CA . PRO A 1 119 ? 5.174 -9.251 -9.221 1.00 90.31 119 PRO A CA 1
ATOM 910 C C . PRO A 1 119 ? 5.522 -7.872 -8.671 1.00 90.31 119 PRO A C 1
ATOM 912 O O . PRO A 1 119 ? 6.563 -7.678 -8.036 1.00 90.31 119 PRO A O 1
ATOM 915 N N . PHE A 1 120 ? 4.644 -6.903 -8.896 1.00 94.75 120 PHE A N 1
ATOM 916 C CA . PHE A 1 120 ? 4.880 -5.550 -8.422 1.00 94.75 120 PHE A CA 1
ATOM 917 C C . PHE A 1 120 ? 3.624 -4.935 -7.829 1.00 94.75 120 PHE A C 1
ATOM 919 O O . PHE A 1 120 ? 2.500 -5.303 -8.164 1.00 94.75 120 PHE A O 1
ATOM 926 N N . GLY A 1 121 ? 3.844 -3.963 -6.964 1.00 95.12 121 GLY A N 1
ATOM 927 C CA . GLY A 1 121 ? 2.815 -3.161 -6.347 1.00 95.12 121 GLY A CA 1
ATOM 928 C C . GLY A 1 121 ? 3.260 -1.718 -6.211 1.00 95.12 121 GLY A C 1
ATOM 929 O O . GLY A 1 121 ? 4.355 -1.329 -6.630 1.00 95.12 121 GLY A O 1
ATOM 930 N N . VAL A 1 122 ? 2.392 -0.913 -5.616 1.00 96.25 122 VAL A N 1
ATOM 931 C CA . VAL A 1 122 ? 2.612 0.527 -5.459 1.00 96.25 122 VAL A CA 1
ATOM 932 C C . VAL A 1 122 ? 2.432 0.950 -4.008 1.00 96.25 122 VAL A C 1
ATOM 934 O O . VAL A 1 122 ? 1.534 0.480 -3.314 1.00 96.25 122 VAL A O 1
ATOM 937 N N . SER A 1 123 ? 3.283 1.860 -3.548 1.00 94.75 123 SER A N 1
ATOM 938 C CA . SER A 1 123 ? 3.071 2.599 -2.311 1.00 94.75 123 SER A CA 1
ATOM 939 C C . SER A 1 123 ? 2.121 3.754 -2.605 1.00 94.75 123 SER A C 1
ATOM 941 O O . SER A 1 123 ? 2.417 4.631 -3.415 1.00 94.75 123 SER A O 1
ATOM 943 N N . ILE A 1 124 ? 0.975 3.758 -1.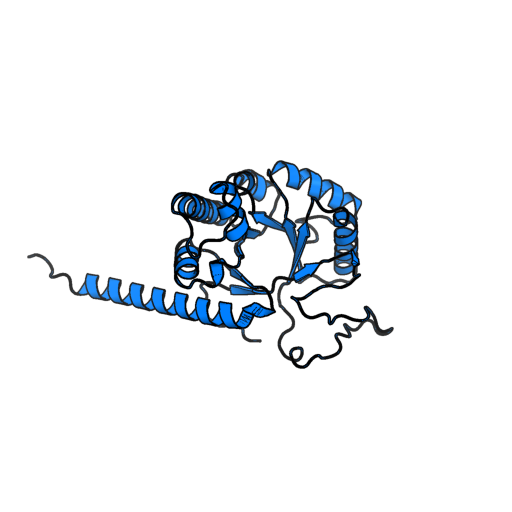940 1.00 96.44 124 ILE A N 1
ATOM 944 C CA . ILE A 1 124 ? -0.009 4.829 -1.994 1.00 96.44 124 ILE A CA 1
ATOM 945 C C . ILE A 1 124 ? 0.373 5.832 -0.912 1.00 96.44 124 ILE A C 1
ATOM 947 O O . ILE A 1 124 ? -0.032 5.715 0.241 1.00 96.44 124 ILE A O 1
ATOM 951 N N . ASP A 1 125 ? 1.222 6.786 -1.284 1.00 92.62 125 ASP A N 1
ATOM 952 C CA . ASP A 1 125 ? 1.702 7.842 -0.390 1.00 92.62 125 ASP A CA 1
ATOM 953 C C . ASP A 1 125 ? 1.173 9.231 -0.777 1.00 92.62 125 ASP A C 1
ATOM 955 O O . ASP A 1 125 ? 1.509 10.215 -0.120 1.00 92.62 125 ASP A O 1
ATOM 959 N N . SER A 1 126 ? 0.379 9.332 -1.849 1.00 93.31 126 SER A N 1
ATOM 960 C CA . SER A 1 126 ? -0.159 10.579 -2.391 1.00 93.31 126 SER A CA 1
ATOM 961 C C . SER A 1 126 ? -1.667 10.479 -2.677 1.00 93.31 126 SER A C 1
ATOM 963 O O . SER A 1 126 ? -2.158 9.398 -3.018 1.00 93.31 126 SER A O 1
ATOM 965 N N . PRO A 1 127 ? -2.421 11.595 -2.574 1.00 92.06 127 PRO A N 1
ATOM 966 C CA . PRO A 1 127 ? -3.855 11.597 -2.873 1.00 92.06 127 PRO A CA 1
ATOM 967 C C . PRO A 1 127 ? -4.166 11.183 -4.316 1.00 92.06 127 PRO A C 1
ATOM 969 O O . PRO A 1 127 ? -5.134 10.466 -4.551 1.00 92.06 127 PRO A O 1
ATOM 972 N N . GLY A 1 128 ? -3.324 11.586 -5.276 1.00 93.56 128 GLY A N 1
ATOM 973 C CA . GLY A 1 128 ? -3.474 11.207 -6.683 1.00 93.56 128 GLY A CA 1
ATOM 974 C C . GLY A 1 128 ? -3.420 9.692 -6.874 1.00 93.56 128 GLY A C 1
ATOM 975 O O . GLY A 1 128 ? -4.294 9.114 -7.518 1.00 93.56 128 GLY A O 1
ATOM 976 N N . MET A 1 129 ? -2.465 9.023 -6.224 1.00 95.69 129 MET A N 1
ATOM 977 C CA . MET A 1 129 ? -2.364 7.562 -6.253 1.00 95.69 129 MET A CA 1
ATOM 978 C C . MET A 1 129 ? -3.547 6.865 -5.575 1.00 95.69 129 MET A C 1
ATOM 980 O O . MET A 1 129 ? -4.021 5.856 -6.091 1.00 95.69 129 MET A O 1
ATOM 984 N N . ALA A 1 130 ? -4.061 7.407 -4.466 1.00 94.81 130 ALA A N 1
ATOM 985 C CA . ALA A 1 130 ? -5.215 6.837 -3.760 1.00 94.81 130 ALA A CA 1
ATOM 986 C C . ALA A 1 130 ? -6.482 6.799 -4.639 1.00 94.81 130 ALA A C 1
ATOM 988 O O . ALA A 1 130 ? -7.291 5.879 -4.542 1.00 94.81 130 ALA A O 1
ATOM 989 N N . LEU A 1 131 ? -6.621 7.766 -5.549 1.00 94.62 131 LEU A N 1
ATOM 990 C CA . LEU A 1 131 ? -7.761 7.874 -6.460 1.00 94.62 131 LEU A CA 1
ATOM 991 C C . LEU A 1 131 ? -7.565 7.149 -7.803 1.00 94.62 131 LEU A C 1
ATOM 993 O O . LEU A 1 131 ? -8.533 6.992 -8.539 1.00 94.62 131 LEU A O 1
ATOM 997 N N . SER A 1 132 ? -6.355 6.677 -8.118 1.00 95.06 132 SER A N 1
ATOM 998 C CA . SER A 1 132 ? -6.006 6.110 -9.436 1.00 95.06 132 SER A CA 1
ATOM 999 C C . SER A 1 132 ? -6.119 4.576 -9.502 1.00 95.06 132 SER A C 1
ATOM 1001 O O . SER A 1 132 ? -5.281 3.891 -10.096 1.00 95.06 132 SER A O 1
ATOM 1003 N N . TYR A 1 133 ? -7.121 3.997 -8.838 1.00 94.75 133 TYR A N 1
ATOM 1004 C CA . TYR A 1 133 ? -7.258 2.542 -8.684 1.00 94.75 133 TYR A CA 1
ATOM 1005 C C . TYR A 1 133 ? -7.434 1.798 -10.018 1.00 94.75 133 TYR A C 1
ATOM 1007 O O . TYR A 1 133 ? -6.900 0.697 -10.181 1.00 94.75 133 TYR A O 1
ATOM 1015 N N . ASP A 1 134 ? -8.138 2.387 -10.989 1.00 95.25 134 ASP A N 1
ATOM 1016 C CA . ASP A 1 134 ? -8.355 1.783 -12.307 1.00 95.25 134 ASP A CA 1
ATOM 1017 C C . ASP A 1 134 ? -7.068 1.752 -13.137 1.00 95.25 134 ASP A C 1
ATOM 1019 O O . ASP A 1 134 ? -6.785 0.773 -13.829 1.00 95.25 134 ASP A O 1
ATOM 1023 N N . GLU A 1 135 ? -6.266 2.810 -13.083 1.00 95.75 135 GLU A N 1
ATOM 1024 C CA . GLU A 1 135 ? -4.974 2.905 -13.759 1.00 95.75 135 GLU A CA 1
ATOM 1025 C C . GLU A 1 135 ? -3.958 1.943 -13.138 1.00 95.75 135 GLU A C 1
ATOM 1027 O O . GLU A 1 135 ? -3.276 1.224 -13.869 1.00 95.75 135 GLU A O 1
ATOM 1032 N N . ILE A 1 136 ? -3.892 1.889 -11.803 1.00 96.06 136 ILE A N 1
ATOM 1033 C CA . ILE A 1 136 ? -3.000 0.989 -11.058 1.00 96.06 136 ILE A CA 1
ATOM 1034 C C . ILE A 1 136 ? -3.340 -0.475 -11.368 1.00 96.06 136 ILE A C 1
ATOM 1036 O O . ILE A 1 136 ? -2.446 -1.265 -11.679 1.00 96.06 136 ILE A O 1
ATOM 1040 N N . SER A 1 137 ? -4.629 -0.828 -11.357 1.00 95.06 137 SER A N 1
ATOM 1041 C CA . SER A 1 137 ? -5.093 -2.172 -11.715 1.00 95.06 137 SER A CA 1
ATOM 1042 C C . SER A 1 137 ? -4.776 -2.519 -13.170 1.00 95.06 137 SER A C 1
ATOM 1044 O O . SER A 1 137 ? -4.187 -3.567 -13.435 1.00 95.06 137 SER A O 1
ATOM 1046 N N . ARG A 1 138 ? -5.059 -1.617 -14.122 1.00 94.44 138 ARG A N 1
ATOM 1047 C CA . ARG A 1 138 ? -4.718 -1.817 -15.545 1.00 94.44 138 ARG A CA 1
ATOM 1048 C C . ARG A 1 138 ? -3.217 -1.938 -15.794 1.00 94.44 138 ARG A C 1
ATOM 1050 O O . ARG A 1 138 ? -2.816 -2.587 -16.757 1.00 94.44 138 ARG A O 1
ATOM 1057 N N . ALA A 1 139 ? -2.385 -1.322 -14.957 1.00 93.19 139 ALA A N 1
ATOM 1058 C CA . ALA A 1 139 ? -0.937 -1.460 -15.048 1.00 93.19 139 ALA A CA 1
ATOM 1059 C C . ALA A 1 139 ? -0.439 -2.861 -14.643 1.00 93.19 139 ALA A C 1
ATOM 1061 O O . ALA A 1 139 ? 0.702 -3.192 -14.971 1.00 93.19 139 ALA A O 1
ATOM 1062 N N . GLY A 1 140 ? -1.278 -3.671 -13.985 1.00 93.38 140 GLY A N 1
ATOM 1063 C CA . GLY A 1 140 ? -0.960 -5.027 -13.540 1.00 93.38 140 GLY A CA 1
ATOM 1064 C C . GLY A 1 140 ? -0.378 -5.102 -12.128 1.00 93.38 140 GLY A C 1
ATOM 1065 O O . GLY A 1 140 ? 0.276 -6.090 -11.804 1.00 93.38 140 GLY A O 1
ATOM 1066 N N . ALA A 1 141 ? -0.570 -4.068 -11.300 1.00 95.12 141 ALA A N 1
ATOM 1067 C CA . ALA A 1 141 ? -0.126 -4.102 -9.911 1.00 95.12 141 ALA A CA 1
ATOM 1068 C C . ALA A 1 141 ? -0.907 -5.172 -9.129 1.00 95.12 141 ALA A C 1
ATOM 1070 O O . ALA A 1 141 ? -2.135 -5.207 -9.177 1.00 95.12 141 ALA A O 1
ATOM 1071 N N . THR A 1 142 ? -0.202 -6.032 -8.395 1.00 93.44 142 THR A N 1
ATOM 1072 C CA . THR A 1 142 ? -0.793 -7.135 -7.620 1.00 93.44 142 THR A CA 1
ATOM 1073 C C . THR A 1 142 ? -1.077 -6.753 -6.169 1.00 93.44 142 THR A C 1
ATOM 1075 O O . THR A 1 142 ? -1.897 -7.392 -5.510 1.00 93.44 142 THR A O 1
ATOM 1078 N N . PHE A 1 143 ? -0.438 -5.693 -5.669 1.00 94.62 143 PHE A N 1
ATOM 1079 C CA . PHE A 1 143 ? -0.683 -5.157 -4.333 1.00 94.62 143 PHE A CA 1
ATOM 1080 C C . PHE A 1 143 ? -0.544 -3.628 -4.273 1.00 94.62 143 PHE A C 1
ATOM 1082 O O . PHE A 1 143 ? 0.139 -3.007 -5.090 1.00 94.62 143 PHE A O 1
ATOM 1089 N N . ALA A 1 144 ? -1.181 -3.019 -3.276 1.00 95.94 144 ALA A N 1
ATOM 1090 C CA . ALA A 1 144 ? -1.092 -1.598 -2.959 1.00 95.94 144 ALA A CA 1
ATOM 1091 C C . ALA A 1 144 ? -0.815 -1.423 -1.462 1.00 95.94 144 ALA A C 1
ATOM 1093 O O . ALA A 1 144 ? -1.455 -2.066 -0.632 1.00 95.94 144 ALA A O 1
ATOM 1094 N N . VAL A 1 145 ? 0.137 -0.563 -1.101 1.00 94.94 145 VAL A N 1
ATOM 1095 C CA . VAL A 1 145 ? 0.519 -0.309 0.294 1.00 94.94 145 VAL A CA 1
ATOM 1096 C C . VAL A 1 145 ? 0.166 1.120 0.674 1.00 94.94 145 VAL A C 1
ATOM 1098 O O . VAL A 1 145 ? 0.804 2.060 0.217 1.00 94.94 145 VAL A O 1
ATOM 1101 N N . MET A 1 146 ? -0.831 1.285 1.533 1.00 95.12 146 MET A N 1
ATOM 1102 C CA . MET A 1 146 ? -1.260 2.574 2.064 1.00 95.12 146 MET A CA 1
ATOM 1103 C C . MET A 1 146 ? -0.221 3.094 3.064 1.00 95.12 146 MET A C 1
ATOM 1105 O O . MET A 1 146 ? -0.073 2.532 4.151 1.00 95.12 146 MET A O 1
ATOM 1109 N N . ASP A 1 147 ? 0.504 4.157 2.708 1.00 93.25 147 ASP A N 1
ATOM 1110 C CA . ASP A 1 147 ? 1.383 4.875 3.635 1.00 93.25 147 ASP A CA 1
ATOM 1111 C C . ASP A 1 147 ? 0.557 5.907 4.401 1.00 93.25 147 ASP A C 1
ATOM 1113 O O . ASP A 1 147 ? 0.362 7.039 3.957 1.00 93.25 147 ASP A O 1
ATOM 1117 N N . ILE A 1 148 ? 0.016 5.472 5.540 1.00 91.81 148 ILE A N 1
ATOM 1118 C CA . ILE A 1 148 ? -0.971 6.227 6.321 1.00 91.81 148 ILE A CA 1
ATOM 1119 C C . ILE A 1 148 ? -0.374 7.542 6.828 1.00 91.81 148 ILE A C 1
ATOM 1121 O O . ILE A 1 148 ? -1.036 8.580 6.792 1.00 91.81 148 ILE A O 1
ATOM 1125 N N . ASP A 1 149 ? 0.896 7.518 7.237 1.00 89.88 149 ASP A N 1
ATOM 1126 C CA . ASP A 1 149 ? 1.607 8.701 7.715 1.00 89.88 149 ASP A CA 1
ATOM 1127 C C . ASP A 1 149 ? 1.746 9.729 6.584 1.00 89.88 149 ASP A C 1
ATOM 1129 O O . ASP A 1 149 ? 1.416 10.906 6.753 1.00 89.88 149 ASP A O 1
ATOM 1133 N N . SER A 1 150 ? 2.232 9.287 5.421 1.00 90.56 150 SER A N 1
ATOM 1134 C CA . SER A 1 150 ? 2.488 10.161 4.274 1.00 90.56 150 SER A CA 1
ATOM 1135 C C . SER A 1 150 ? 1.195 10.696 3.661 1.00 90.56 150 SER A C 1
ATOM 1137 O O . SER A 1 150 ? 1.116 11.889 3.362 1.00 90.56 150 SER A O 1
ATOM 1139 N N . LEU A 1 151 ? 0.164 9.855 3.534 1.00 91.25 151 LEU A N 1
ATOM 1140 C CA . LEU A 1 151 ? -1.162 10.268 3.070 1.00 91.25 151 LEU A CA 1
ATOM 1141 C C . LEU A 1 151 ? -1.775 11.310 4.000 1.00 91.25 151 LEU A C 1
ATOM 1143 O O . LEU A 1 151 ? -2.204 12.361 3.526 1.00 91.25 151 LEU A O 1
ATOM 1147 N N . SER A 1 152 ? -1.756 11.063 5.312 1.00 90.75 152 SER A N 1
ATOM 1148 C CA . SER A 1 152 ? -2.299 12.004 6.296 1.00 90.75 152 SER A CA 1
ATOM 1149 C C . SER A 1 152 ? -1.612 13.363 6.204 1.00 90.75 152 SER A C 1
ATOM 1151 O O . SER A 1 152 ? -2.286 14.389 6.121 1.00 90.75 152 SER A O 1
ATOM 1153 N N . LYS A 1 153 ? -0.274 13.384 6.132 1.00 89.56 153 LYS A N 1
ATOM 1154 C CA . LYS A 1 153 ? 0.499 14.629 6.001 1.00 89.56 153 LYS A CA 1
ATOM 1155 C C . LYS A 1 153 ? 0.158 15.401 4.729 1.00 89.56 153 LYS A C 1
ATOM 1157 O O . LYS A 1 153 ? -0.044 16.613 4.789 1.00 89.56 153 LYS A O 1
ATOM 1162 N N . LYS A 1 154 ? 0.092 14.711 3.584 1.00 90.75 154 LYS A N 1
ATOM 1163 C CA . LYS A 1 154 ? -0.160 15.347 2.281 1.00 90.75 154 LYS A CA 1
ATOM 1164 C C . LYS A 1 154 ? -1.605 15.820 2.122 1.00 90.75 154 LYS A C 1
ATOM 1166 O O . LYS A 1 154 ? -1.815 16.851 1.500 1.00 90.75 154 LYS A O 1
ATOM 1171 N N . ILE A 1 155 ? -2.584 15.102 2.675 1.00 88.75 155 ILE A N 1
ATOM 1172 C CA . ILE A 1 155 ? -4.002 15.499 2.611 1.00 88.75 155 ILE A CA 1
ATOM 1173 C C . ILE A 1 155 ? -4.283 16.662 3.565 1.00 88.75 155 ILE A C 1
ATOM 1175 O O . ILE A 1 155 ? -4.964 17.611 3.189 1.00 88.75 155 ILE A O 1
ATOM 1179 N N . MET A 1 156 ? -3.750 16.609 4.787 1.00 87.31 156 MET A N 1
ATOM 1180 C CA . MET A 1 156 ? -3.999 17.641 5.799 1.00 87.31 156 MET A CA 1
ATOM 1181 C C . MET A 1 156 ? -3.099 18.870 5.657 1.00 87.31 156 MET A C 1
ATOM 1183 O O . MET A 1 156 ? -3.268 19.825 6.412 1.00 87.31 156 MET A O 1
ATOM 1187 N N . CYS A 1 157 ? -2.121 18.836 4.745 1.00 82.25 157 CYS A N 1
ATOM 1188 C CA . CYS A 1 157 ? -1.077 19.855 4.619 1.00 82.25 157 CYS A CA 1
ATOM 1189 C C . CYS A 1 157 ? -0.394 20.162 5.967 1.00 82.25 157 CYS A C 1
ATOM 1191 O O . CYS A 1 157 ? -0.122 21.316 6.294 1.00 82.25 157 CYS A O 1
ATOM 1193 N N . HIS A 1 158 ? -0.141 19.120 6.767 1.00 76.94 158 HIS A N 1
ATOM 1194 C CA . HIS A 1 158 ? 0.388 19.230 8.128 1.00 76.94 158 HIS A CA 1
ATOM 1195 C C . HIS A 1 158 ? 1.608 18.322 8.309 1.00 76.94 158 HIS A C 1
ATOM 1197 O O . HIS A 1 158 ? 1.590 17.160 7.917 1.00 76.94 158 HIS A O 1
ATOM 1203 N N . GLU A 1 159 ? 2.669 18.824 8.946 1.00 63.28 159 GLU A N 1
ATOM 1204 C CA . GLU A 1 159 ? 3.923 18.062 9.089 1.00 63.28 159 GLU A CA 1
ATOM 1205 C C . GLU A 1 159 ? 3.908 17.030 10.229 1.00 63.28 159 GLU A C 1
ATOM 1207 O O . GLU A 1 159 ? 4.658 16.049 10.201 1.00 63.28 159 GLU A O 1
ATOM 1212 N N . LYS A 1 160 ? 3.056 17.231 11.242 1.00 65.25 160 LYS A N 1
ATOM 1213 C CA . LYS A 1 160 ? 3.010 16.377 12.437 1.00 65.25 160 LYS A CA 1
ATOM 1214 C C . LYS A 1 160 ? 2.132 15.149 12.212 1.00 65.25 160 LYS A C 1
ATOM 1216 O O . LYS A 1 160 ? 0.989 15.262 11.781 1.00 65.25 160 LYS A O 1
ATOM 1221 N N . ILE A 1 161 ? 2.673 13.985 12.568 1.00 63.25 161 ILE A N 1
ATOM 1222 C CA . ILE A 1 161 ? 1.938 12.718 12.632 1.00 63.25 161 ILE A CA 1
ATOM 1223 C C . ILE A 1 161 ? 1.023 12.786 13.857 1.00 63.25 161 ILE A C 1
ATOM 1225 O O . ILE A 1 161 ? 1.507 12.956 14.976 1.00 63.25 161 ILE A O 1
ATOM 1229 N N . GLN A 1 162 ? -0.285 12.695 13.642 1.00 65.44 162 GLN A N 1
ATOM 1230 C CA . GLN A 1 162 ? -1.263 12.538 14.717 1.00 65.44 162 GLN A CA 1
ATOM 1231 C C . GLN A 1 162 ? -1.368 11.055 15.108 1.00 65.44 162 GLN A C 1
ATOM 1233 O O . GLN A 1 162 ? -1.047 10.177 14.313 1.00 65.44 162 GLN A O 1
ATOM 1238 N N . HIS A 1 163 ? -1.792 10.754 16.337 1.00 71.56 163 HIS A N 1
ATOM 1239 C CA . HIS A 1 163 ? -2.018 9.367 16.783 1.00 71.56 163 HIS A CA 1
ATOM 1240 C C . HIS A 1 163 ? -3.361 8.782 16.306 1.00 71.56 163 HIS A C 1
ATOM 1242 O O . HIS A 1 163 ? -3.699 7.649 16.647 1.00 71.56 163 HIS A O 1
ATOM 1248 N N . GLU A 1 164 ? -4.096 9.555 15.511 1.00 81.38 164 GLU A N 1
ATOM 1249 C CA . GLU A 1 164 ? -5.406 9.248 14.951 1.00 81.38 164 GLU A CA 1
ATOM 1250 C C . GLU A 1 164 ? -5.406 9.620 13.465 1.00 81.38 164 GLU A C 1
ATOM 1252 O O . GLU A 1 164 ? -4.685 10.536 13.051 1.00 81.38 164 GLU A O 1
ATOM 1257 N N . ILE A 1 165 ? -6.209 8.911 12.669 1.00 83.38 165 ILE A N 1
ATOM 1258 C CA . ILE A 1 165 ? -6.430 9.259 11.266 1.00 83.38 165 ILE A CA 1
ATOM 1259 C C . ILE A 1 165 ? -7.515 10.346 11.221 1.00 83.38 165 ILE A C 1
ATOM 1261 O O . ILE A 1 165 ? -8.634 10.109 11.675 1.00 83.38 165 ILE A O 1
ATOM 1265 N N . PRO A 1 166 ? -7.239 11.534 10.656 1.00 86.44 166 PRO A N 1
ATOM 1266 C CA . PRO A 1 166 ? -8.260 12.563 10.493 1.00 86.44 166 PRO A CA 1
ATOM 1267 C C . PRO A 1 166 ? -9.427 12.061 9.633 1.00 86.44 166 PRO A C 1
ATOM 1269 O O . PRO A 1 166 ? -9.206 11.413 8.613 1.00 86.44 166 PRO A O 1
ATOM 1272 N N . GLU A 1 167 ? -10.666 12.419 9.978 1.00 88.69 167 GLU A N 1
ATOM 1273 C CA . GLU A 1 167 ? -11.874 11.910 9.302 1.00 88.69 167 GLU A CA 1
ATOM 1274 C C . GLU A 1 167 ? -11.852 12.031 7.757 1.00 88.69 167 GLU A C 1
ATOM 1276 O O . GLU A 1 167 ? -12.219 11.066 7.079 1.00 88.69 167 GLU A O 1
ATOM 1281 N N . PRO A 1 168 ? -11.385 13.143 7.144 1.00 89.06 168 PRO A N 1
ATOM 1282 C CA . PRO A 1 168 ? -11.288 13.224 5.685 1.00 89.06 168 PRO A CA 1
ATOM 1283 C C . PRO A 1 168 ? -10.304 12.206 5.095 1.00 89.06 168 PRO A C 1
ATOM 1285 O O . PRO A 1 168 ? -10.545 11.650 4.025 1.00 89.06 168 PRO A O 1
ATOM 1288 N N . VAL A 1 169 ? -9.202 11.949 5.804 1.00 90.50 169 VAL A N 1
ATOM 1289 C CA . VAL A 1 169 ? -8.166 10.989 5.410 1.00 90.50 169 VAL A CA 1
ATOM 1290 C C . VAL A 1 169 ? -8.693 9.564 5.555 1.00 90.50 169 VAL A C 1
ATOM 1292 O O . VAL A 1 169 ? -8.529 8.765 4.637 1.00 90.50 169 VAL A O 1
ATOM 1295 N N . SER A 1 170 ? -9.384 9.280 6.659 1.00 92.19 170 SER A N 1
ATOM 1296 C CA . SER A 1 170 ? -10.039 7.999 6.934 1.00 92.19 170 SER A CA 1
ATOM 1297 C C . SER A 1 170 ? -10.982 7.598 5.797 1.00 92.19 170 SER A C 1
ATOM 1299 O O . SER A 1 170 ? -10.800 6.547 5.186 1.00 92.19 170 SER A O 1
ATOM 1301 N N . LYS A 1 171 ? -11.887 8.499 5.387 1.00 93.50 171 LYS A N 1
ATOM 1302 C CA . LYS A 1 171 ? -12.821 8.268 4.268 1.00 93.50 171 LYS A CA 1
ATOM 1303 C C . LYS A 1 171 ? -12.118 7.985 2.941 1.00 93.50 171 LYS A C 1
ATOM 1305 O O . LYS A 1 171 ? -12.568 7.142 2.163 1.00 93.50 171 LYS A O 1
ATOM 1310 N N . ILE A 1 172 ? -11.020 8.691 2.659 1.00 94.00 172 ILE A N 1
ATOM 1311 C CA . ILE A 1 172 ? -10.221 8.451 1.450 1.00 94.00 172 ILE A CA 1
ATOM 1312 C C . ILE A 1 172 ? -9.570 7.071 1.521 1.00 94.00 172 ILE A C 1
ATOM 1314 O O . ILE A 1 172 ? -9.629 6.329 0.541 1.00 94.00 172 ILE A O 1
ATOM 1318 N N . ILE A 1 173 ? -8.981 6.710 2.661 1.00 94.19 173 ILE A N 1
ATOM 1319 C CA . ILE A 1 173 ? -8.335 5.411 2.866 1.00 94.19 173 ILE A CA 1
ATOM 1320 C C . ILE A 1 173 ? -9.356 4.277 2.735 1.00 94.19 173 ILE A C 1
ATOM 1322 O O . ILE A 1 173 ? -9.131 3.373 1.936 1.00 94.19 173 ILE A O 1
ATOM 1326 N N . GLU A 1 174 ? -10.487 4.348 3.435 1.00 95.50 174 GLU A N 1
ATOM 1327 C CA . GLU A 1 174 ? -11.558 3.344 3.396 1.00 95.50 174 GLU A CA 1
ATOM 1328 C C . GLU A 1 174 ? -12.085 3.133 1.966 1.00 95.50 174 GLU A C 1
ATOM 1330 O O . GLU A 1 174 ? -12.158 2.002 1.468 1.00 95.50 174 GLU A O 1
ATOM 1335 N N . SER A 1 175 ? -12.388 4.234 1.268 1.00 95.94 175 SER A N 1
ATOM 1336 C CA . SER A 1 175 ? -12.826 4.203 -0.130 1.00 95.94 175 SER A CA 1
ATOM 1337 C C . SER A 1 175 ? -11.762 3.577 -1.035 1.00 95.94 175 SER A C 1
ATOM 1339 O O . SER A 1 175 ? -12.071 2.698 -1.842 1.00 95.94 175 SER A O 1
ATOM 1341 N N . SER A 1 176 ? -10.494 3.960 -0.863 1.00 96.00 176 SER A N 1
ATOM 1342 C CA . SER A 1 176 ? -9.378 3.437 -1.660 1.00 96.00 176 SER A CA 1
ATOM 1343 C C . SER A 1 176 ? -9.180 1.940 -1.434 1.00 96.00 176 SER A C 1
ATOM 1345 O O . SER A 1 176 ? -9.114 1.189 -2.406 1.00 96.00 176 SER A O 1
ATOM 1347 N N . ILE A 1 177 ? -9.151 1.484 -0.174 1.00 95.69 177 ILE A N 1
ATOM 1348 C CA . ILE A 1 177 ? -9.030 0.061 0.182 1.00 95.69 177 ILE A CA 1
ATOM 1349 C C . ILE A 1 177 ? -10.148 -0.729 -0.499 1.00 95.69 177 ILE A C 1
ATOM 1351 O O . ILE A 1 177 ? -9.879 -1.695 -1.214 1.00 95.69 177 ILE A O 1
ATOM 1355 N N . THR A 1 178 ? -11.395 -0.277 -0.357 1.00 96.44 178 THR A N 1
ATOM 1356 C CA . THR A 1 178 ? -12.556 -0.939 -0.961 1.00 96.44 178 THR A CA 1
ATOM 1357 C C . THR A 1 178 ? -12.416 -1.053 -2.481 1.00 96.44 178 THR A C 1
ATOM 1359 O O . THR A 1 178 ? -12.634 -2.126 -3.049 1.00 96.44 178 THR A O 1
ATOM 1362 N N . ARG A 1 179 ? -12.016 0.031 -3.157 1.00 97.00 179 ARG A N 1
ATOM 1363 C CA . ARG A 1 179 ? -11.846 0.060 -4.619 1.00 97.00 179 ARG A CA 1
ATOM 1364 C C . ARG A 1 179 ? -10.702 -0.835 -5.091 1.00 97.00 179 ARG A C 1
ATOM 1366 O O . ARG A 1 179 ? -10.890 -1.571 -6.057 1.00 97.00 179 ARG A O 1
ATOM 1373 N N . PHE A 1 180 ? -9.557 -0.835 -4.409 1.00 96.25 180 PHE A N 1
ATOM 1374 C CA . PHE A 1 180 ? -8.445 -1.736 -4.729 1.00 96.25 180 PHE A CA 1
ATOM 1375 C C . PHE A 1 180 ? -8.851 -3.206 -4.573 1.00 96.25 180 PHE A C 1
ATOM 1377 O O . PHE A 1 180 ? -8.613 -4.013 -5.475 1.00 96.25 180 PHE A O 1
ATOM 1384 N N . LYS A 1 181 ? -9.561 -3.550 -3.494 1.00 93.44 181 LYS A N 1
ATOM 1385 C CA . LYS A 1 181 ? -10.038 -4.922 -3.272 1.00 93.44 181 LYS A CA 1
ATOM 1386 C C . LYS A 1 181 ? -11.063 -5.376 -4.301 1.00 93.44 181 LYS A C 1
ATOM 1388 O O . LYS A 1 181 ? -10.991 -6.511 -4.762 1.00 93.44 181 LYS A O 1
ATOM 1393 N N . GLN A 1 182 ? -11.968 -4.496 -4.733 1.00 95.69 182 GLN A N 1
ATOM 1394 C CA . GLN A 1 182 ? -12.898 -4.784 -5.837 1.00 95.69 182 GLN A CA 1
ATOM 1395 C C . GLN A 1 182 ? -12.177 -5.129 -7.150 1.00 95.69 182 GLN A C 1
ATOM 1397 O O . GLN A 1 182 ? -12.750 -5.800 -8.005 1.00 95.69 182 GLN A O 1
ATOM 1402 N N . LYS A 1 183 ? -10.923 -4.694 -7.312 1.00 95.44 183 LYS A N 1
ATOM 1403 C CA . LYS A 1 183 ? -10.060 -5.010 -8.458 1.00 95.44 183 LYS A CA 1
ATOM 1404 C C . LYS A 1 183 ? -9.150 -6.221 -8.227 1.00 95.44 183 LYS A C 1
ATOM 1406 O O . LYS A 1 183 ? -8.324 -6.514 -9.085 1.00 95.44 183 LYS A O 1
ATOM 1411 N N . GLY A 1 184 ? -9.283 -6.913 -7.094 1.00 93.69 184 GLY A N 1
ATOM 1412 C CA . GLY A 1 184 ? -8.444 -8.059 -6.737 1.00 93.69 184 GLY A CA 1
ATOM 1413 C C . GLY A 1 184 ? -7.011 -7.689 -6.340 1.00 93.69 184 GLY A C 1
ATOM 1414 O O . GLY A 1 184 ? -6.140 -8.553 -6.364 1.00 93.69 184 GLY A O 1
ATOM 1415 N N . ILE A 1 185 ? -6.753 -6.424 -5.995 1.00 95.06 185 ILE A N 1
ATOM 1416 C CA . ILE A 1 185 ? -5.440 -5.966 -5.532 1.00 95.06 185 ILE A CA 1
ATOM 1417 C C . ILE A 1 185 ? -5.331 -6.232 -4.031 1.00 95.06 185 ILE A C 1
ATOM 1419 O O . ILE A 1 185 ? -6.205 -5.822 -3.268 1.00 95.06 185 ILE A O 1
ATOM 1423 N N . HIS A 1 186 ? -4.242 -6.881 -3.609 1.00 92.44 186 HIS A N 1
ATOM 1424 C CA . HIS A 1 186 ? -3.928 -7.087 -2.193 1.00 92.44 186 HIS A CA 1
ATOM 1425 C C . HIS A 1 186 ? -3.590 -5.745 -1.539 1.00 92.44 186 HIS A C 1
ATOM 1427 O O . HIS A 1 186 ? -2.663 -5.059 -1.975 1.00 92.44 186 HIS A O 1
ATOM 1433 N N . VAL A 1 187 ? -4.299 -5.359 -0.482 1.00 93.69 187 VAL A N 1
ATOM 1434 C CA . VAL A 1 187 ? -4.100 -4.059 0.167 1.00 93.69 187 VAL A CA 1
ATOM 1435 C C . VAL A 1 187 ? -3.363 -4.224 1.485 1.00 93.69 187 VAL A C 1
ATOM 1437 O O . VAL A 1 187 ? -3.776 -4.972 2.369 1.00 93.69 187 VAL A O 1
ATOM 1440 N N . ALA A 1 188 ? -2.268 -3.493 1.645 1.00 92.38 188 ALA A N 1
ATOM 1441 C CA . ALA A 1 188 ? -1.515 -3.435 2.882 1.00 92.38 188 ALA A CA 1
ATOM 1442 C C . ALA A 1 188 ? -1.482 -2.020 3.461 1.00 92.38 188 ALA A C 1
ATOM 1444 O O . ALA A 1 188 ? -1.684 -1.050 2.738 1.00 92.38 188 ALA A O 1
ATOM 1445 N N . ALA A 1 189 ? -1.167 -1.894 4.746 1.00 90.69 189 ALA A N 1
ATOM 1446 C CA . ALA A 1 189 ? -0.915 -0.605 5.386 1.00 90.69 189 ALA A CA 1
ATOM 1447 C C . ALA A 1 189 ? 0.492 -0.548 5.988 1.00 90.69 189 ALA A C 1
ATOM 1449 O O . ALA A 1 189 ? 1.002 -1.552 6.488 1.00 90.69 189 ALA A O 1
ATOM 1450 N N . ARG A 1 190 ? 1.100 0.640 5.969 1.00 89.88 190 ARG A N 1
ATOM 1451 C CA . ARG A 1 190 ? 2.365 0.971 6.641 1.00 89.88 190 ARG A CA 1
ATOM 1452 C C . ARG A 1 190 ? 2.254 2.332 7.331 1.00 89.88 190 ARG A C 1
ATOM 1454 O O . ARG A 1 190 ? 1.447 3.170 6.930 1.00 89.88 190 ARG A O 1
ATOM 1461 N N . GLY A 1 191 ? 3.124 2.579 8.302 1.00 87.81 191 GLY A N 1
ATOM 1462 C CA . GLY A 1 191 ? 3.242 3.874 8.975 1.00 87.81 191 GLY A CA 1
ATOM 1463 C C . GLY A 1 191 ? 3.402 3.731 10.483 1.00 87.81 191 GLY A C 1
ATOM 1464 O O . GLY A 1 191 ? 3.087 2.691 11.062 1.00 87.81 191 GLY A O 1
ATOM 1465 N N . ASN A 1 192 ? 3.887 4.785 11.129 1.00 86.94 192 ASN A N 1
ATOM 1466 C CA . ASN A 1 192 ? 4.025 4.848 12.579 1.00 86.94 192 ASN A CA 1
ATOM 1467 C C . ASN A 1 192 ? 2.662 4.961 13.272 1.00 86.94 192 ASN A C 1
ATOM 1469 O O . ASN A 1 192 ? 2.522 4.514 14.410 1.00 86.94 192 ASN A O 1
ATOM 1473 N N . MET A 1 193 ? 1.637 5.487 12.589 1.00 88.00 193 MET A N 1
ATOM 1474 C CA . MET A 1 193 ? 0.263 5.508 13.111 1.00 88.00 193 MET A CA 1
ATOM 1475 C C . MET A 1 193 ? -0.281 4.105 13.426 1.00 88.00 193 MET A C 1
ATOM 1477 O O . MET A 1 193 ? -1.143 3.968 14.290 1.00 88.00 193 MET A O 1
ATOM 1481 N N . LEU A 1 194 ? 0.269 3.049 12.812 1.00 87.38 194 LEU A N 1
ATOM 1482 C CA . LEU A 1 194 ? -0.093 1.653 13.097 1.00 87.38 194 LEU A CA 1
ATOM 1483 C C . LEU A 1 194 ? 0.324 1.185 14.496 1.00 87.38 194 LEU A C 1
ATOM 1485 O O . LEU A 1 194 ? -0.055 0.101 14.931 1.00 87.38 194 LEU A O 1
ATOM 1489 N N . GLU A 1 195 ? 1.094 1.985 15.232 1.00 87.19 195 GLU A N 1
ATOM 1490 C CA . GLU A 1 195 ? 1.277 1.741 16.654 1.00 87.19 195 GLU A CA 1
ATOM 1491 C C . GLU A 1 195 ? 0.016 2.054 17.472 1.00 87.19 195 GLU A C 1
ATOM 1493 O O . GLU A 1 195 ? -0.069 1.627 18.621 1.00 87.19 195 GLU A O 1
ATOM 1498 N N . SER A 1 196 ? -0.967 2.777 16.942 1.00 88.69 196 SER A N 1
ATOM 1499 C CA . SER A 1 196 ? -2.248 2.974 17.620 1.00 88.69 196 SER A CA 1
ATOM 1500 C C . SER A 1 196 ? -3.167 1.774 17.386 1.00 88.69 196 SER A C 1
ATOM 1502 O O . SER A 1 196 ? -3.416 1.366 16.252 1.00 88.69 196 SER A O 1
ATOM 1504 N N . THR A 1 197 ? -3.692 1.200 18.471 1.00 88.94 197 THR A N 1
ATOM 1505 C CA . THR A 1 197 ? -4.649 0.085 18.396 1.00 88.94 197 THR A CA 1
ATOM 1506 C C . THR A 1 197 ? -5.945 0.506 17.706 1.00 88.94 197 THR A C 1
ATOM 1508 O O . THR A 1 197 ? -6.532 -0.296 16.986 1.00 88.94 197 THR A O 1
ATOM 1511 N N . ASP A 1 198 ? -6.389 1.748 17.900 1.00 89.88 198 ASP A N 1
ATOM 1512 C CA . ASP A 1 198 ? -7.635 2.239 17.305 1.00 89.88 198 ASP A CA 1
ATOM 1513 C C . ASP A 1 198 ? -7.484 2.426 15.794 1.00 89.88 198 ASP A C 1
ATOM 1515 O O . ASP A 1 198 ? -8.335 1.968 15.034 1.00 89.88 198 ASP A O 1
ATOM 1519 N N . VAL A 1 199 ? -6.331 2.939 15.351 1.00 90.25 199 VAL A N 1
ATOM 1520 C CA . VAL A 1 199 ? -5.975 3.008 13.925 1.00 90.25 199 VAL A CA 1
ATOM 1521 C C . VAL A 1 199 ? -5.924 1.612 13.298 1.00 90.25 199 VAL A C 1
ATOM 1523 O O . VAL A 1 199 ? -6.455 1.398 12.210 1.00 90.25 199 VAL A O 1
ATOM 1526 N N . LEU A 1 200 ? -5.326 0.629 13.981 1.00 89.94 200 LEU A N 1
ATOM 1527 C CA . LEU A 1 200 ? -5.313 -0.755 13.499 1.00 89.94 200 LEU A CA 1
ATOM 1528 C C . LEU A 1 200 ? -6.727 -1.323 13.346 1.00 89.94 200 LEU A C 1
ATOM 1530 O O . LEU A 1 200 ? -7.026 -1.928 12.319 1.00 89.94 200 LEU A O 1
ATOM 1534 N N . LYS A 1 201 ? -7.605 -1.104 14.333 1.00 89.75 201 LYS A N 1
ATOM 1535 C CA . LYS A 1 201 ? -9.009 -1.538 14.268 1.00 89.75 201 LYS A CA 1
ATOM 1536 C C . LYS A 1 201 ? -9.746 -0.894 13.097 1.00 89.75 201 LYS A C 1
ATOM 1538 O O . LYS A 1 201 ? -10.486 -1.590 12.409 1.00 89.75 201 LYS A O 1
ATOM 1543 N N . GLU A 1 202 ? -9.549 0.400 12.871 1.00 91.00 202 GLU A N 1
ATOM 1544 C CA . GLU A 1 202 ? -10.169 1.140 11.770 1.00 91.00 202 GLU A CA 1
ATOM 1545 C C . GLU A 1 202 ? -9.735 0.596 10.400 1.00 91.00 202 GLU A C 1
ATOM 1547 O O . GLU A 1 202 ? -10.569 0.321 9.535 1.00 91.00 202 GLU A O 1
ATOM 1552 N N . LEU A 1 203 ? -8.436 0.347 10.216 1.00 91.25 203 LEU A N 1
ATOM 1553 C CA . LEU A 1 203 ? -7.904 -0.199 8.966 1.00 91.25 203 LEU A CA 1
ATOM 1554 C C . LEU A 1 203 ? -8.321 -1.657 8.739 1.00 91.25 203 LEU A C 1
ATOM 1556 O O . LEU A 1 203 ? -8.665 -2.028 7.616 1.00 91.25 203 LEU A O 1
ATOM 1560 N N . MET A 1 204 ? -8.335 -2.481 9.791 1.00 89.81 204 MET A N 1
ATOM 1561 C CA . MET A 1 204 ? -8.855 -3.852 9.724 1.00 89.81 204 MET A CA 1
ATOM 1562 C C . MET A 1 204 ? -10.345 -3.861 9.372 1.00 89.81 204 MET A C 1
ATOM 1564 O O . MET A 1 204 ? -10.767 -4.653 8.534 1.00 89.81 204 MET A O 1
ATOM 1568 N N . ALA A 1 205 ? -11.137 -2.950 9.950 1.0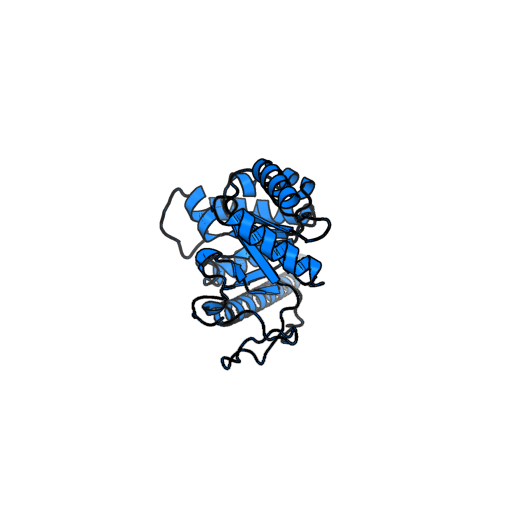0 89.12 205 ALA A N 1
ATOM 1569 C CA . ALA A 1 205 ? -12.551 -2.792 9.610 1.00 89.12 205 ALA A CA 1
ATOM 1570 C C . ALA A 1 205 ? -12.752 -2.329 8.157 1.00 89.12 205 ALA A C 1
ATOM 1572 O O . ALA A 1 205 ? -13.662 -2.809 7.485 1.00 89.12 205 ALA A O 1
ATOM 1573 N N . SER A 1 206 ? -11.860 -1.470 7.653 1.00 90.19 206 SER A N 1
ATOM 1574 C CA . SER A 1 206 ? -11.811 -1.066 6.239 1.00 90.19 206 SER A CA 1
ATOM 1575 C C . SER A 1 206 ? -11.387 -2.210 5.306 1.00 90.19 206 SER A C 1
ATOM 1577 O O . SER A 1 206 ? -11.544 -2.119 4.090 1.00 90.19 206 SER A O 1
ATOM 1579 N N . GLY A 1 207 ? -10.857 -3.303 5.865 1.00 89.31 207 GLY A N 1
ATOM 1580 C CA . GLY A 1 207 ? -10.595 -4.547 5.159 1.00 89.31 207 GLY A CA 1
ATOM 1581 C C . GLY A 1 207 ? -9.191 -4.683 4.582 1.00 89.31 207 GLY A C 1
ATOM 1582 O O . GLY A 1 207 ? -9.060 -5.345 3.558 1.00 89.31 207 GLY A O 1
ATOM 1583 N N . ILE A 1 208 ? -8.147 -4.099 5.180 1.00 90.25 208 ILE A N 1
ATOM 1584 C CA . ILE A 1 208 ? -6.761 -4.382 4.755 1.00 90.25 208 ILE A CA 1
ATOM 1585 C C . ILE A 1 208 ? -6.425 -5.883 4.856 1.00 90.25 208 ILE A C 1
ATOM 1587 O O . ILE A 1 208 ? -6.911 -6.582 5.740 1.00 90.25 208 ILE A O 1
ATOM 1591 N N . ASP A 1 209 ? -5.556 -6.376 3.974 1.00 84.75 209 ASP A N 1
ATOM 1592 C CA . ASP A 1 209 ? -5.137 -7.783 3.930 1.00 84.75 209 ASP A CA 1
ATOM 1593 C C . ASP A 1 209 ? -3.817 -8.025 4.688 1.00 84.75 209 ASP A C 1
ATOM 1595 O O . ASP A 1 209 ? -3.528 -9.140 5.141 1.00 84.75 209 ASP A O 1
ATOM 1599 N N . SER A 1 210 ? -2.973 -6.992 4.823 1.00 87.50 210 SER A N 1
ATOM 1600 C CA . SER A 1 210 ? -1.717 -7.101 5.574 1.00 87.50 210 SER A CA 1
ATOM 1601 C C . SER A 1 210 ? -1.202 -5.804 6.194 1.00 87.50 210 SER A C 1
ATOM 1603 O O . SER A 1 210 ? -1.501 -4.710 5.727 1.00 87.50 210 SER A O 1
ATOM 1605 N N . ILE A 1 211 ? -0.327 -5.934 7.188 1.00 85.19 211 ILE A N 1
ATOM 1606 C CA . ILE A 1 211 ? 0.412 -4.820 7.793 1.00 85.19 211 ILE A CA 1
ATOM 1607 C C . ILE A 1 211 ? 1.896 -4.959 7.462 1.00 85.19 211 ILE A C 1
ATOM 1609 O O . ILE A 1 211 ? 2.475 -6.025 7.673 1.00 85.19 211 ILE A O 1
ATOM 1613 N N . LEU A 1 212 ? 2.512 -3.884 6.972 1.00 82.75 212 LEU A N 1
ATOM 1614 C CA . LEU A 1 212 ? 3.957 -3.778 6.809 1.00 82.75 212 LEU A CA 1
ATOM 1615 C C . LEU A 1 212 ? 4.545 -3.106 8.040 1.00 82.75 212 LEU A C 1
ATOM 1617 O O . LEU A 1 212 ? 4.271 -1.939 8.325 1.00 82.75 212 LEU A O 1
ATOM 1621 N N . ALA A 1 213 ? 5.367 -3.863 8.757 1.00 76.81 213 ALA A N 1
ATOM 1622 C CA . ALA A 1 213 ? 6.053 -3.389 9.941 1.00 76.81 213 ALA A CA 1
ATOM 1623 C C . ALA A 1 213 ? 7.558 -3.315 9.696 1.00 76.81 213 ALA A C 1
ATOM 1625 O O . ALA A 1 213 ? 8.173 -4.225 9.131 1.00 76.81 213 ALA A O 1
ATOM 1626 N N . HIS A 1 214 ? 8.154 -2.237 10.196 1.00 74.31 214 HIS A N 1
ATOM 1627 C CA . HIS A 1 214 ? 9.597 -2.144 10.311 1.00 74.31 214 HIS A CA 1
ATOM 1628 C C . HIS A 1 214 ? 10.102 -3.209 11.305 1.00 74.31 214 HIS A C 1
ATOM 1630 O O . HIS A 1 214 ? 9.479 -3.377 12.357 1.00 74.31 214 HIS A O 1
ATOM 1636 N N . PRO A 1 215 ? 11.236 -3.884 11.043 1.00 70.19 215 PRO A N 1
ATOM 1637 C CA . PRO A 1 215 ? 11.766 -4.959 11.890 1.00 70.19 215 PRO A CA 1
ATOM 1638 C C . PRO A 1 215 ? 11.865 -4.595 13.375 1.00 70.19 215 PRO A C 1
ATOM 1640 O O . PRO A 1 215 ? 11.412 -5.353 14.228 1.00 70.19 215 PRO A O 1
ATOM 1643 N N . ALA A 1 216 ? 12.354 -3.388 13.680 1.00 72.75 216 ALA A N 1
ATOM 1644 C CA . ALA A 1 216 ? 12.464 -2.888 15.055 1.00 72.75 216 ALA A CA 1
ATOM 1645 C C . ALA A 1 216 ? 11.118 -2.822 15.807 1.00 72.75 216 ALA A C 1
ATOM 1647 O O . ALA A 1 216 ? 11.086 -2.937 17.029 1.00 72.75 216 ALA A O 1
ATOM 1648 N N . ASN A 1 217 ? 10.008 -2.668 15.081 1.00 74.56 217 ASN A N 1
ATOM 1649 C CA . ASN A 1 217 ? 8.666 -2.524 15.644 1.00 74.56 217 ASN A CA 1
ATOM 1650 C C . ASN A 1 217 ? 7.784 -3.755 15.387 1.00 74.56 217 ASN A C 1
ATOM 1652 O O . ASN A 1 217 ? 6.611 -3.749 15.759 1.00 74.56 217 ASN A O 1
ATOM 1656 N N . PHE A 1 218 ? 8.322 -4.809 14.763 1.00 76.19 218 PHE A N 1
ATOM 1657 C CA . PHE A 1 218 ? 7.543 -5.946 14.276 1.00 76.19 218 PHE A CA 1
ATOM 1658 C C . PHE A 1 218 ? 6.766 -6.649 15.394 1.00 76.19 218 PHE A C 1
ATOM 1660 O O . PHE A 1 218 ? 5.545 -6.760 15.310 1.00 76.19 218 PHE A O 1
ATOM 1667 N N . GLU A 1 219 ? 7.438 -7.056 16.475 1.00 77.56 219 GLU A N 1
ATOM 1668 C CA . GLU A 1 219 ? 6.785 -7.755 17.595 1.00 77.56 219 GLU A CA 1
ATOM 1669 C C . GLU A 1 219 ? 5.741 -6.875 18.299 1.00 77.56 219 GLU A C 1
ATOM 1671 O O . GLU A 1 219 ? 4.655 -7.336 18.653 1.00 77.56 219 GLU A O 1
ATOM 1676 N N . LYS A 1 220 ? 6.025 -5.575 18.434 1.00 83.62 220 LYS A N 1
ATOM 1677 C CA . LYS A 1 220 ? 5.100 -4.604 19.030 1.00 83.62 220 LYS A CA 1
ATOM 1678 C C . LYS A 1 220 ? 3.831 -4.454 18.190 1.00 83.62 220 LYS A C 1
ATOM 1680 O O . LYS A 1 220 ? 2.729 -4.526 18.733 1.00 83.62 220 LYS A O 1
ATOM 1685 N N . ILE A 1 221 ? 3.976 -4.257 16.880 1.00 82.56 221 ILE A N 1
ATOM 1686 C CA . ILE A 1 221 ? 2.846 -4.137 15.949 1.00 82.56 221 ILE A CA 1
ATOM 1687 C C . ILE A 1 221 ? 2.067 -5.453 15.899 1.00 82.56 221 ILE A C 1
ATOM 1689 O O . ILE A 1 221 ? 0.841 -5.432 15.927 1.00 82.56 221 ILE A O 1
ATOM 1693 N N . LYS A 1 222 ? 2.756 -6.596 15.925 1.00 82.06 222 LYS A N 1
ATOM 1694 C CA . LYS A 1 222 ? 2.133 -7.921 15.958 1.00 82.06 222 LYS A CA 1
ATOM 1695 C C . LYS A 1 222 ? 1.238 -8.134 17.166 1.00 82.06 222 LYS A C 1
ATOM 1697 O O . LYS A 1 222 ? 0.093 -8.543 17.001 1.00 82.06 222 LYS A O 1
ATOM 1702 N N . LEU A 1 223 ? 1.716 -7.812 18.365 1.00 85.69 223 LEU A N 1
ATOM 1703 C CA . LEU A 1 223 ? 0.896 -7.902 19.574 1.00 85.69 223 LEU A CA 1
ATOM 1704 C C . LEU A 1 223 ? -0.327 -6.978 19.510 1.00 85.69 223 LEU A C 1
ATOM 1706 O O . LEU A 1 223 ? -1.421 -7.381 19.901 1.00 85.69 223 LEU A O 1
ATOM 1710 N N . LYS A 1 224 ? -0.167 -5.760 18.982 1.00 87.81 224 LYS A N 1
ATOM 1711 C CA . LYS A 1 224 ? -1.279 -4.808 18.838 1.00 87.81 224 LYS A CA 1
ATOM 1712 C C . LYS A 1 224 ? -2.302 -5.246 17.794 1.00 87.81 224 LYS A C 1
ATOM 1714 O O . LYS A 1 224 ? -3.495 -5.133 18.054 1.00 87.81 224 LYS A O 1
ATOM 1719 N N . ALA A 1 225 ? -1.852 -5.788 16.666 1.00 83.50 225 ALA A N 1
ATOM 1720 C CA . ALA A 1 225 ? -2.721 -6.348 15.639 1.00 83.50 225 ALA A CA 1
ATOM 1721 C C . ALA A 1 225 ? -3.536 -7.527 16.193 1.00 83.50 225 ALA A C 1
ATOM 1723 O O . ALA A 1 225 ? -4.757 -7.525 16.078 1.00 83.50 225 ALA A O 1
ATOM 1724 N N . LEU A 1 226 ? -2.894 -8.461 16.904 1.00 85.88 226 LEU A N 1
ATOM 1725 C CA . LEU A 1 226 ? -3.588 -9.571 17.573 1.00 85.88 226 LEU A CA 1
ATOM 1726 C C . LEU A 1 226 ? -4.630 -9.076 18.584 1.00 85.88 226 LEU A C 1
ATOM 1728 O O . LEU A 1 226 ? -5.737 -9.608 18.666 1.00 85.88 226 LEU A O 1
ATOM 1732 N N . TYR A 1 227 ? -4.294 -8.042 19.357 1.00 87.81 227 TYR A N 1
ATOM 1733 C CA . TYR A 1 227 ? -5.229 -7.439 20.300 1.00 87.81 227 TYR A CA 1
ATOM 1734 C C . TYR A 1 227 ? -6.414 -6.758 19.593 1.00 87.81 227 TYR A C 1
ATOM 1736 O O . TYR A 1 227 ? -7.553 -6.886 20.047 1.00 87.81 227 TYR A O 1
ATOM 1744 N N . ALA A 1 228 ? -6.168 -6.062 18.480 1.00 85.69 228 ALA A N 1
ATOM 1745 C CA . ALA A 1 228 ? -7.204 -5.438 17.662 1.00 85.69 228 ALA A CA 1
ATOM 1746 C C . ALA A 1 228 ? -8.169 -6.482 17.072 1.00 85.69 228 ALA A C 1
ATOM 1748 O O . ALA A 1 228 ? -9.382 -6.324 17.229 1.00 85.69 228 ALA A O 1
ATOM 1749 N N . GLU A 1 229 ? -7.647 -7.576 16.504 1.00 81.44 229 GLU A N 1
ATOM 1750 C CA . GLU A 1 229 ? -8.446 -8.695 15.981 1.00 81.44 229 GLU A CA 1
ATOM 1751 C C . GLU A 1 229 ? -9.335 -9.310 17.070 1.00 81.44 229 GLU A C 1
ATOM 1753 O O . GLU A 1 229 ? -10.546 -9.456 16.892 1.00 81.44 229 GLU A O 1
ATOM 1758 N N . LYS A 1 230 ? -8.765 -9.609 18.246 1.00 87.25 230 LYS A N 1
ATOM 1759 C CA . LYS A 1 230 ? -9.525 -10.190 19.366 1.00 87.25 230 LYS A CA 1
ATOM 1760 C C . LYS A 1 230 ? -10.639 -9.272 19.857 1.00 87.25 230 LYS A C 1
ATOM 1762 O O . LYS A 1 230 ? -11.715 -9.747 20.216 1.00 87.25 230 LYS A O 1
ATOM 1767 N N . HIS A 1 231 ? -10.408 -7.961 19.863 1.00 84.50 231 HIS A N 1
ATOM 1768 C CA . HIS A 1 231 ? -11.452 -6.987 20.185 1.00 84.50 231 HIS A CA 1
ATOM 1769 C C . HIS A 1 231 ? -12.581 -6.987 19.156 1.00 84.50 231 HIS A C 1
ATOM 1771 O O . HIS A 1 231 ? -13.744 -7.020 19.552 1.00 84.50 231 HIS A O 1
ATOM 1777 N N . GLN A 1 232 ? -12.264 -7.020 17.860 1.00 78.31 232 GLN A N 1
ATOM 1778 C CA . GLN A 1 232 ? -13.284 -7.087 16.809 1.00 78.31 232 GLN A CA 1
ATOM 1779 C C . GLN A 1 232 ? -14.122 -8.371 16.897 1.00 78.31 232 GLN A C 1
ATOM 1781 O O . GLN A 1 232 ? -15.348 -8.310 16.791 1.00 78.31 232 GLN A O 1
ATOM 1786 N N . GLU A 1 233 ? -13.497 -9.521 17.168 1.00 82.75 233 GLU A N 1
ATOM 1787 C CA . GLU A 1 233 ? -14.208 -10.785 17.412 1.00 82.75 233 GLU A CA 1
ATOM 1788 C C . GLU A 1 233 ? -15.174 -10.670 18.606 1.00 82.75 233 GLU A C 1
ATOM 1790 O O . GLU A 1 233 ? -16.335 -11.085 18.526 1.00 82.75 233 GLU A O 1
ATOM 1795 N N . LEU A 1 234 ? -14.719 -10.081 19.717 1.00 85.38 234 LEU A N 1
ATOM 1796 C CA . LEU A 1 234 ? -15.544 -9.867 20.909 1.00 85.38 234 LEU A CA 1
ATOM 1797 C C . LEU A 1 234 ? -16.732 -8.944 20.628 1.00 85.38 234 LEU A C 1
ATOM 1799 O O . LEU A 1 234 ? -17.851 -9.234 21.062 1.00 85.38 234 LEU A O 1
ATOM 1803 N N . ASP A 1 235 ? -16.516 -7.850 19.905 1.00 82.50 235 ASP A N 1
ATOM 1804 C CA . ASP A 1 235 ? -17.573 -6.900 19.559 1.00 82.50 235 ASP A CA 1
ATOM 1805 C C . ASP A 1 235 ? -18.592 -7.520 18.596 1.00 82.50 235 ASP A C 1
ATOM 1807 O O . ASP A 1 235 ? -19.806 -7.374 18.792 1.00 82.50 235 ASP A O 1
ATOM 1811 N N . PHE A 1 236 ? -18.124 -8.327 17.641 1.00 80.94 236 PHE A N 1
ATOM 1812 C CA . PHE A 1 236 ? -18.983 -9.137 16.786 1.00 80.94 236 PHE A CA 1
ATOM 1813 C C . PHE A 1 236 ? -19.854 -10.097 17.611 1.00 80.94 236 PHE A C 1
ATOM 1815 O O . PHE A 1 236 ? -21.081 -10.105 17.459 1.00 80.94 236 PHE A O 1
ATOM 1822 N N . MET A 1 237 ? -19.269 -10.846 18.552 1.00 84.06 237 MET A N 1
ATOM 1823 C CA . MET A 1 237 ? -20.019 -11.761 19.422 1.00 84.06 237 MET A CA 1
ATOM 1824 C C . MET A 1 237 ? -21.060 -11.033 20.283 1.00 84.06 237 MET A C 1
ATOM 1826 O O . MET A 1 237 ? -22.216 -11.464 20.353 1.00 84.06 237 MET A O 1
ATOM 1830 N N . LYS A 1 238 ? -20.697 -9.894 20.888 1.00 85.75 238 LYS A N 1
ATOM 1831 C CA . LYS A 1 238 ? -21.627 -9.062 21.673 1.00 85.75 238 LYS A CA 1
ATOM 1832 C C . LYS A 1 238 ? -22.792 -8.558 20.824 1.00 85.75 238 LYS A C 1
ATOM 1834 O O . LYS A 1 238 ? -23.936 -8.586 21.283 1.00 85.75 238 LYS A O 1
ATOM 1839 N N . SER A 1 239 ? -22.530 -8.114 19.593 1.00 82.06 239 SER A N 1
ATOM 1840 C CA . SER A 1 239 ? -23.575 -7.643 18.677 1.00 82.06 239 SER A CA 1
ATOM 1841 C C . SER A 1 239 ? -24.579 -8.757 18.344 1.00 82.06 239 SER A C 1
ATOM 1843 O O . SER A 1 239 ? -25.793 -8.547 18.411 1.00 82.06 239 SER A O 1
ATOM 1845 N N . LYS A 1 240 ? -24.087 -9.981 18.108 1.00 81.38 240 LYS A N 1
ATOM 1846 C CA . LYS A 1 240 ? -24.908 -11.161 17.814 1.00 81.38 240 LYS A CA 1
ATOM 1847 C C . LYS A 1 240 ? -25.764 -11.583 19.010 1.00 81.38 240 LYS A C 1
ATOM 1849 O O . LYS A 1 240 ? -26.947 -11.882 18.828 1.00 81.38 240 LYS A O 1
ATOM 1854 N N . MET A 1 241 ? -25.207 -11.554 20.225 1.00 80.88 241 MET A N 1
ATOM 1855 C CA . MET A 1 241 ? -25.962 -11.801 21.462 1.00 80.88 241 MET A CA 1
ATOM 1856 C C . MET A 1 241 ? -27.071 -10.763 21.668 1.00 80.88 241 MET A C 1
ATOM 1858 O O . MET A 1 241 ? -28.207 -11.131 21.960 1.00 80.88 241 MET A O 1
ATOM 1862 N N . ARG A 1 242 ? -26.782 -9.472 21.455 1.00 80.69 242 ARG A N 1
ATOM 1863 C CA . ARG A 1 242 ? -27.791 -8.401 21.550 1.00 80.69 242 ARG A CA 1
ATOM 1864 C C . ARG A 1 242 ? -28.932 -8.578 20.548 1.00 80.69 242 ARG A C 1
ATOM 1866 O O . ARG A 1 242 ? -30.070 -8.280 20.891 1.00 80.69 242 ARG A O 1
ATOM 1873 N N . MET A 1 243 ? -28.657 -9.074 19.340 1.00 72.88 243 MET A N 1
ATOM 1874 C CA . MET A 1 243 ? -29.706 -9.381 18.359 1.00 72.88 243 MET A CA 1
ATOM 1875 C C . MET A 1 243 ? -30.602 -10.552 18.789 1.00 72.88 243 MET A C 1
ATOM 1877 O O . MET A 1 243 ? -31.805 -10.492 18.560 1.00 72.88 243 MET A O 1
ATOM 1881 N N . HIS A 1 244 ? -30.052 -11.572 19.457 1.00 70.38 244 HIS A N 1
ATOM 1882 C CA . HIS A 1 244 ? -30.833 -12.709 19.974 1.00 70.38 244 HIS A CA 1
ATOM 1883 C C . HIS A 1 244 ? -31.672 -12.358 21.210 1.00 70.38 244 HIS A C 1
ATOM 1885 O O . HIS A 1 244 ? -32.698 -12.985 21.450 1.00 70.38 244 HIS A O 1
ATOM 1891 N N . LEU A 1 245 ? -31.251 -11.353 21.982 1.00 65.19 245 LEU A N 1
ATOM 1892 C CA . LEU A 1 245 ? -31.956 -10.881 23.176 1.00 65.19 245 LEU A CA 1
ATOM 1893 C C . LEU A 1 245 ? -33.038 -9.832 22.877 1.00 65.19 245 LEU A C 1
ATOM 1895 O O . LEU A 1 245 ? -33.719 -9.394 23.805 1.00 65.19 245 LEU A O 1
ATOM 1899 N N . ARG A 1 246 ? -33.229 -9.413 21.615 1.00 56.75 246 ARG A N 1
ATOM 1900 C CA . ARG A 1 246 ? -34.360 -8.541 21.271 1.00 56.75 246 ARG A CA 1
ATOM 1901 C C . ARG A 1 246 ? -35.659 -9.331 21.466 1.00 56.75 246 ARG A C 1
ATOM 1903 O O . ARG A 1 246 ? -35.819 -10.373 20.827 1.00 56.75 246 ARG A O 1
ATOM 1910 N N . PRO A 1 247 ? -36.588 -8.873 22.325 1.00 56.56 247 PRO A N 1
ATOM 1911 C CA . PRO A 1 247 ? -37.864 -9.550 22.485 1.00 56.56 247 PRO A CA 1
ATOM 1912 C C . PRO A 1 247 ? -38.566 -9.586 21.127 1.00 56.56 247 PRO A C 1
ATOM 1914 O O . PRO A 1 247 ? -38.635 -8.569 20.436 1.00 56.56 247 PRO A O 1
ATOM 1917 N N . ARG A 1 248 ? -39.072 -10.761 20.733 1.00 56.12 248 ARG A N 1
ATOM 1918 C CA . ARG A 1 248 ? -40.011 -10.855 19.612 1.00 56.12 248 ARG A CA 1
ATOM 1919 C C . ARG A 1 248 ? -41.221 -10.012 19.998 1.00 56.12 248 ARG A C 1
ATOM 1921 O O . ARG A 1 248 ? -41.980 -10.413 20.878 1.00 56.12 248 ARG A O 1
ATOM 1928 N N . SER A 1 249 ? -41.344 -8.829 19.404 1.00 58.28 249 SER A N 1
ATOM 1929 C CA . SER A 1 249 ? -42.549 -8.012 19.498 1.00 58.28 249 SER A CA 1
ATOM 1930 C C . SER A 1 249 ? -43.730 -8.885 19.077 1.00 58.28 249 SER A C 1
ATOM 1932 O O . SER A 1 249 ? -43.722 -9.420 17.966 1.00 58.28 249 SER A O 1
ATOM 1934 N N . ARG A 1 250 ? -44.652 -9.105 20.018 1.00 47.66 250 ARG A N 1
ATOM 1935 C CA . ARG A 1 250 ? -45.942 -9.759 19.789 1.00 47.66 250 ARG A CA 1
ATOM 1936 C C . ARG A 1 250 ? -46.863 -8.842 19.004 1.00 47.66 250 ARG A C 1
ATOM 1938 O O . ARG A 1 250 ? -46.780 -7.618 19.245 1.00 47.66 250 ARG A O 1
#

Radius of gyration: 19.97 Å; chains: 1; bounding box: 78×41×43 Å

Secondary structure (DSSP, 8-state):
----S--S-EEEEEEEEEGGGTEEE-SSS--------TT--------TTTTS---S-EEEEEETTSTTHHHHHHHHHHHHHTT--SEEEEEES-SSTHHHHHHHHHHHHTT--BTTTB-EEEEE-SHHHHH-HHHHHHTT--EEEEEHHHHHHHHHT-SSPPSS--HHHHHHHHHHHHHHHHTT-EEEEESGGGGSHHHHHHHHHTT-SEEEE-GGGHHHHHHHHHHHHHHHHHHHHHHHHHHHTS----